Protein AF-A0A3P7L219-F1 (afdb_monomer_lite)

Foldseek 3Di:
DQQQWWAAPVRHFDWFQDPVGIDTGGQLVDVVNLQVLLLLLAQDPPPVDPCNCVVNDPDCVVVSNVSRVPPDDLPDAEEAPCQLVAGCPDVVRDHDQQIAHPPRDGCVVCSLVRQASNQVSSQSSSCVNVVNPDGHEYEGDGHDQPSLVGYAYEDPDQVVCVVSVRNNYYYPVCDDDDGNDLAPQDPDPPPQWDDDPPWKIWGADRGRPDQKDKDADDDAQWWKAFPVLLAIDHDGDIDMDGDDPPDTGMITTAQDKDWDQPPDDPDVVVSVQGAIEIEHHHISVRDDPPQDPPDPFKTKHKDDDPDPVDDDDGQHHHFKYKYRQQQDDWDWKWKPLDPPDTDTWDWDADNVRNIIMTGGNVGGNRGIMMMMTGD

Secondary structure (DSSP, 8-state):
-TTSB-B-TTSPBPEEEETTEEEE-B-TTSHHHHHHHHGGG-S--TTS-TTHHHHH-TTSHHHHTT-S-TT--TT--EEE-STTTB-TTSGGGB--TT-B-GGG-BHHHHHHHHHHHHHHHHHHHHHHTTTTTS---EEESS--TTGGGT-EEE-S-HHHHHHTT--SEE--TT-SSS---TTTT-S-SS---EEETTTEEE----STT-SEEEEEE-STT-EEEETTT--EEESSEEEEEE--TT---EEEESSEEEEE--S--SSTTTTTT--EEEEEE--TT--SSS--EEETTEEEEEE--S-TT-------EEEEEEEET--S---EEEEESSSS-PEEE-EEEETTTTEEEEEEEEEETTS-EEEEEE-

Organism: Strongylus vulgaris (NCBI:txid40348)

pLDDT: mean 85.79, std 14.79, range [41.06, 98.69]

InterPro domains:
  IPR000322 Glycoside hydrolase family 31, TIM barrel domain [PF01055] (2-185)
  IPR017853 Glycoside hydrolase superfamily [SSF51445] (3-186)
  IPR048395 Glycosyl hydrolase family 31, C-terminal domain [PF21365] (186-258)

Structure (mmCIF, N/CA/C/O backbone):
data_AF-A0A3P7L219-F1
#
_entry.id   AF-A0A3P7L219-F1
#
loop_
_atom_site.group_PDB
_atom_site.id
_atom_site.type_symbol
_atom_site.label_atom_id
_atom_site.label_alt_id
_atom_site.label_comp_id
_atom_site.label_asym_id
_atom_site.label_entity_id
_atom_site.label_seq_id
_atom_site.pdbx_PDB_ins_code
_atom_site.Cartn_x
_atom_site.Cartn_y
_atom_site.Cartn_z
_atom_site.occupancy
_atom_site.B_iso_or_equiv
_atom_site.auth_seq_id
_atom_site.auth_comp_id
_atom_site.auth_asym_id
_atom_site.auth_atom_id
_atom_site.pdbx_PDB_model_num
ATOM 1 N N . MET A 1 1 ? -28.237 7.803 22.375 1.00 56.41 1 MET A N 1
ATOM 2 C CA . MET A 1 1 ? -27.293 6.848 23.022 1.00 56.41 1 MET A CA 1
ATOM 3 C C . MET A 1 1 ? -27.939 5.669 23.759 1.00 56.41 1 MET A C 1
ATOM 5 O O . MET A 1 1 ? -27.345 4.598 23.705 1.00 56.41 1 MET A O 1
ATOM 9 N N . LYS A 1 2 ? -29.087 5.784 24.461 1.00 59.00 2 LYS A N 1
ATOM 10 C CA . LYS A 1 2 ? -29.709 4.606 25.120 1.00 59.00 2 LYS A CA 1
ATOM 11 C C . LYS A 1 2 ? -29.876 3.450 24.117 1.00 59.00 2 LYS A C 1
ATOM 13 O O . LYS A 1 2 ? -30.570 3.611 23.121 1.00 59.00 2 LYS A O 1
ATOM 18 N N . GLY A 1 3 ? -29.234 2.309 24.387 1.00 81.62 3 GLY A N 1
ATOM 19 C CA . GLY A 1 3 ? -29.245 1.126 23.513 1.00 81.62 3 GLY A CA 1
ATOM 20 C C . GLY A 1 3 ? -28.132 1.041 22.456 1.00 81.62 3 GLY A C 1
ATOM 21 O O . GLY A 1 3 ? -28.157 0.095 21.677 1.00 81.62 3 GLY A O 1
ATOM 22 N N . LEU A 1 4 ? -27.175 1.978 22.423 1.00 91.50 4 LEU A N 1
ATOM 23 C CA . LEU A 1 4 ? -26.008 1.963 21.516 1.00 91.50 4 LEU A CA 1
ATOM 24 C C . LEU A 1 4 ? -24.675 1.648 22.226 1.00 91.50 4 LEU A C 1
ATOM 26 O O . LEU A 1 4 ? -23.626 1.679 21.591 1.00 91.50 4 LEU A O 1
ATOM 30 N N . LEU A 1 5 ? -24.711 1.404 23.537 1.00 95.50 5 LEU A N 1
ATOM 31 C CA . LEU A 1 5 ? -23.541 1.183 24.390 1.00 95.50 5 LEU A CA 1
ATOM 32 C C . LEU A 1 5 ? -23.538 -0.248 24.935 1.00 95.50 5 LEU A C 1
ATOM 34 O O . LEU A 1 5 ? -24.613 -0.816 25.161 1.00 95.50 5 LEU A O 1
ATOM 38 N N . VAL A 1 6 ? -22.340 -0.781 25.182 1.00 96.50 6 VAL A N 1
ATOM 39 C CA . VAL A 1 6 ? -22.117 -2.077 25.844 1.00 96.50 6 VAL A CA 1
ATOM 40 C C . VAL A 1 6 ? -22.678 -2.039 27.271 1.00 96.50 6 VAL A C 1
ATOM 42 O O . VAL A 1 6 ? -22.704 -0.985 27.916 1.00 96.50 6 VAL A O 1
ATOM 45 N N . LYS A 1 7 ? -23.164 -3.181 27.766 1.00 97.25 7 LYS A N 1
ATOM 46 C CA . LYS A 1 7 ? -23.853 -3.289 29.059 1.00 97.25 7 LYS A CA 1
ATOM 47 C C . LYS A 1 7 ? -23.232 -4.328 29.980 1.00 97.25 7 LYS A C 1
ATOM 49 O O . LYS A 1 7 ? -22.576 -5.260 29.530 1.00 97.25 7 LYS A O 1
ATOM 54 N N . LYS A 1 8 ? -23.520 -4.209 31.273 1.00 97.12 8 LYS A N 1
ATOM 55 C CA . LYS A 1 8 ? -23.359 -5.290 32.255 1.00 97.12 8 LYS A CA 1
ATOM 56 C C . LYS A 1 8 ? -24.567 -6.240 32.179 1.00 97.12 8 LYS A C 1
ATOM 58 O O . LYS A 1 8 ? -25.599 -5.895 31.597 1.00 97.12 8 LYS A O 1
ATOM 63 N N . ARG A 1 9 ? -24.470 -7.427 32.791 1.00 95.12 9 ARG A N 1
ATOM 64 C CA . ARG A 1 9 ? -25.557 -8.435 32.822 1.00 95.12 9 ARG A CA 1
ATOM 65 C C . ARG A 1 9 ? -26.873 -7.941 33.435 1.00 95.12 9 ARG A C 1
ATOM 67 O O . ARG A 1 9 ? -27.935 -8.399 33.032 1.00 95.12 9 ARG A O 1
ATOM 74 N N . ASP A 1 10 ? -26.816 -6.993 34.368 1.00 95.06 10 ASP A N 1
ATOM 75 C CA . ASP A 1 10 ? -27.993 -6.342 34.969 1.00 95.06 10 ASP A CA 1
ATOM 76 C C . ASP A 1 10 ? -28.693 -5.331 34.029 1.00 95.06 10 ASP A C 1
ATOM 78 O O . ASP A 1 10 ? -29.717 -4.746 34.380 1.00 95.06 10 ASP A O 1
ATOM 82 N N . GLY A 1 11 ? -28.156 -5.122 32.822 1.00 92.88 11 GLY A N 1
ATOM 83 C CA . GLY A 1 11 ? -28.676 -4.196 31.821 1.00 92.88 11 GLY A CA 1
ATOM 84 C C . GLY A 1 11 ? -28.219 -2.743 31.988 1.00 92.88 11 GLY A C 1
ATOM 85 O O . GLY A 1 11 ? -28.570 -1.914 31.139 1.00 92.88 11 GLY A O 1
ATOM 86 N N . THR A 1 12 ? -27.434 -2.426 33.025 1.00 94.81 12 THR A N 1
ATOM 87 C CA . THR A 1 12 ? -26.793 -1.112 33.193 1.00 94.81 12 THR A CA 1
ATOM 88 C C . THR A 1 12 ? -25.676 -0.906 32.166 1.00 94.81 12 THR A C 1
ATOM 90 O O . THR A 1 12 ? -25.184 -1.855 31.553 1.00 94.81 12 THR A O 1
ATOM 93 N N . ILE A 1 13 ? -25.298 0.351 31.920 1.00 95.62 13 ILE A N 1
ATOM 94 C CA . ILE A 1 13 ? -24.227 0.685 30.971 1.00 95.62 13 ILE A CA 1
ATOM 95 C C . ILE A 1 13 ? -22.882 0.209 31.538 1.00 95.62 13 ILE A C 1
ATOM 97 O O . ILE A 1 13 ? -22.629 0.299 32.741 1.00 95.62 13 ILE A O 1
ATOM 101 N N . TYR A 1 14 ? -22.025 -0.326 30.668 1.00 95.38 14 TYR A N 1
ATOM 102 C CA . TYR A 1 14 ? -20.651 -0.630 31.033 1.00 95.38 14 TYR A CA 1
ATOM 103 C C . TYR A 1 14 ? -19.796 0.643 31.045 1.00 95.38 14 TYR A C 1
ATOM 105 O O . TYR A 1 14 ? -19.731 1.374 30.055 1.00 95.38 14 TYR A O 1
ATOM 113 N N . GLU A 1 15 ? -19.119 0.854 32.168 1.00 95.31 15 GLU A N 1
ATOM 114 C CA . GLU A 1 15 ? -18.155 1.923 32.409 1.00 95.31 15 GLU A CA 1
ATOM 115 C C . GLU A 1 15 ? -16.804 1.267 32.719 1.00 95.31 15 GLU A C 1
ATOM 117 O O . GLU A 1 15 ? -16.731 0.321 33.510 1.00 95.31 15 GLU A O 1
ATOM 122 N N . GLY A 1 16 ? -15.748 1.754 32.072 1.00 92.62 16 GLY A N 1
ATOM 123 C CA . GLY A 1 16 ? -14.361 1.333 32.270 1.00 92.62 16 GLY A CA 1
ATOM 124 C C . GLY A 1 16 ? -13.424 2.538 32.192 1.00 92.62 16 GLY A C 1
ATOM 125 O O . GLY A 1 16 ? -13.877 3.676 32.269 1.00 92.62 16 GLY A O 1
ATOM 126 N N . ASN A 1 17 ? -12.121 2.313 32.018 1.00 94.56 17 ASN A N 1
ATOM 127 C CA . ASN A 1 17 ? -11.140 3.392 31.840 1.00 94.56 17 ASN A CA 1
ATOM 128 C C . ASN A 1 17 ? -10.330 3.228 30.550 1.00 94.56 17 ASN A C 1
ATOM 130 O O . ASN A 1 17 ? -10.027 2.105 30.148 1.00 94.56 17 ASN A O 1
ATOM 134 N N . CYS A 1 18 ? -9.988 4.353 29.926 1.00 94.88 18 CYS A N 1
ATOM 135 C CA . CYS A 1 18 ? -9.083 4.466 28.778 1.00 94.88 18 CYS A CA 1
ATOM 136 C C . CYS A 1 18 ? -8.445 5.874 28.795 1.00 94.88 18 CYS A C 1
ATOM 138 O O . CYS A 1 18 ? -8.466 6.537 29.831 1.00 94.88 18 CYS A O 1
ATOM 140 N N . TRP A 1 19 ? -7.898 6.365 27.677 1.00 92.62 19 TRP A N 1
ATOM 141 C CA . TRP A 1 19 ? -7.244 7.683 27.598 1.00 92.62 19 TRP A CA 1
ATOM 142 C C . TRP A 1 19 ? -8.044 8.876 28.171 1.00 92.62 19 TRP A C 1
ATOM 144 O O . TRP A 1 19 ? -7.419 9.721 28.809 1.00 92.62 19 TRP A O 1
ATOM 154 N N . PRO A 1 20 ? -9.383 8.976 28.017 1.00 92.88 20 PRO A N 1
ATOM 155 C CA . PRO A 1 20 ? -10.166 10.071 28.606 1.00 92.88 20 PRO A CA 1
ATOM 156 C C . PRO A 1 20 ? -10.419 9.948 30.120 1.00 92.88 20 PRO A C 1
ATOM 158 O O . PRO A 1 20 ? -11.111 10.796 30.681 1.00 92.88 20 PRO A O 1
ATOM 161 N N . GLY A 1 21 ? -9.926 8.890 30.774 1.00 94.31 21 GLY A N 1
ATOM 162 C CA . GLY A 1 21 ? -10.373 8.468 32.100 1.00 94.31 21 GLY A CA 1
ATOM 163 C C . GLY A 1 21 ? -11.633 7.602 32.012 1.00 94.31 21 GLY A C 1
ATOM 164 O O . GLY A 1 21 ? -11.738 6.728 31.139 1.00 94.31 21 GLY A O 1
ATOM 165 N N . ASP A 1 22 ? -12.598 7.853 32.900 1.00 93.56 22 ASP A N 1
ATOM 166 C CA . ASP A 1 22 ? -13.883 7.146 32.954 1.00 93.56 22 ASP A CA 1
ATOM 167 C C . ASP A 1 22 ? -14.614 7.215 31.603 1.00 93.56 22 ASP A C 1
ATOM 169 O O . ASP A 1 22 ? -14.916 8.287 31.077 1.00 93.56 22 ASP A O 1
ATOM 173 N N . SER A 1 23 ? -14.870 6.046 31.014 1.00 92.94 23 SER A N 1
ATOM 174 C CA . SER A 1 23 ? -15.282 5.901 29.616 1.00 92.94 23 SER A CA 1
ATOM 175 C C . SER A 1 23 ? -16.383 4.854 29.444 1.00 92.94 23 SER A C 1
ATOM 177 O O . SER A 1 23 ? -16.362 3.793 30.072 1.00 92.94 23 SER A O 1
ATOM 179 N N . VAL A 1 24 ? -17.309 5.125 28.521 1.00 94.81 24 VAL A N 1
ATOM 180 C CA . VAL A 1 24 ? -18.321 4.170 28.037 1.00 94.81 24 VAL A CA 1
ATOM 181 C C . VAL A 1 24 ? -18.009 3.736 26.608 1.00 94.81 24 VAL A C 1
ATOM 183 O O . VAL A 1 24 ? -17.445 4.499 25.825 1.00 94.81 24 VAL A O 1
ATOM 186 N N . TYR A 1 25 ? -18.413 2.519 26.250 1.00 96.12 25 TYR A N 1
ATOM 187 C CA . TYR A 1 25 ? -18.020 1.884 24.991 1.00 96.12 25 TYR A CA 1
ATOM 188 C C . TYR A 1 25 ? -19.213 1.695 24.051 1.00 96.12 25 TYR A C 1
ATOM 190 O O . TYR A 1 25 ? -20.269 1.201 24.457 1.00 96.12 25 TYR A O 1
ATOM 198 N N . ILE A 1 26 ? -19.038 2.086 22.786 1.00 96.31 26 ILE A N 1
ATOM 199 C CA . ILE A 1 26 ? -20.037 1.918 21.725 1.00 96.31 26 ILE A CA 1
ATOM 200 C C . ILE A 1 26 ? -20.130 0.439 21.356 1.00 96.31 26 ILE A C 1
ATOM 202 O O . ILE A 1 26 ? -19.134 -0.205 21.046 1.00 96.31 26 ILE A O 1
ATOM 206 N N . ASP A 1 27 ? -21.340 -0.108 21.353 1.00 97.69 27 ASP A N 1
ATOM 207 C CA . ASP A 1 27 ? -21.566 -1.499 20.981 1.00 97.69 27 ASP A CA 1
ATOM 208 C C . ASP A 1 27 ? -21.538 -1.667 19.455 1.00 97.69 27 ASP A C 1
ATOM 210 O O . ASP A 1 27 ? -22.581 -1.685 18.804 1.00 97.69 27 ASP A O 1
ATOM 214 N N . PHE A 1 28 ? -20.347 -1.788 18.863 1.00 98.06 28 PHE A N 1
ATOM 215 C CA . PHE A 1 28 ? -20.183 -1.928 17.410 1.00 98.06 28 PHE A CA 1
ATOM 216 C C . PHE A 1 28 ? -20.834 -3.189 16.815 1.00 98.06 28 PHE A C 1
ATOM 218 O O . PHE A 1 28 ? -21.092 -3.226 15.610 1.00 98.06 28 PHE A O 1
ATOM 225 N N . ILE A 1 29 ? -21.204 -4.182 17.632 1.00 98.12 29 ILE A N 1
ATOM 226 C CA . ILE A 1 29 ? -22.001 -5.337 17.187 1.00 98.12 29 ILE A CA 1
ATOM 227 C C . ILE A 1 29 ? -23.401 -4.878 16.740 1.00 98.12 29 ILE A C 1
ATOM 229 O O . ILE A 1 29 ? -23.953 -5.387 15.760 1.00 98.12 29 ILE A O 1
ATOM 233 N N . ASN A 1 30 ? -23.948 -3.845 17.388 1.00 97.25 30 ASN A N 1
ATOM 234 C CA . ASN A 1 30 ? -25.228 -3.240 17.042 1.00 97.25 30 ASN A CA 1
ATOM 235 C C . ASN A 1 30 ? -25.157 -2.485 15.694 1.00 97.25 30 ASN A C 1
ATOM 237 O O . ASN A 1 30 ? -24.476 -1.457 15.601 1.00 97.25 30 ASN A O 1
ATOM 241 N N . PRO A 1 31 ? -25.926 -2.876 14.657 1.00 96.12 31 PRO A N 1
ATOM 242 C CA . PRO A 1 31 ? -25.924 -2.164 13.376 1.00 96.12 31 PRO A CA 1
ATOM 243 C C . PRO A 1 31 ? -26.412 -0.710 13.497 1.00 96.12 31 PRO A C 1
ATOM 245 O O . PRO A 1 31 ? -25.975 0.151 12.734 1.00 96.12 31 PRO A O 1
ATOM 248 N N . LYS A 1 32 ? -27.259 -0.387 14.489 1.00 93.25 32 LYS A N 1
ATOM 249 C CA . LYS A 1 32 ? -27.662 1.003 14.768 1.00 93.25 32 LYS A CA 1
ATOM 250 C C . LYS A 1 32 ? -26.521 1.831 15.357 1.00 93.25 32 LYS A C 1
ATOM 252 O O . LYS A 1 32 ? -26.451 3.024 15.082 1.00 93.25 32 LYS A O 1
ATOM 257 N N . ALA A 1 33 ? -25.625 1.216 16.130 1.00 92.75 33 ALA A N 1
ATOM 258 C CA . ALA A 1 33 ? -24.441 1.890 16.653 1.00 92.75 33 ALA A CA 1
ATOM 259 C C . ALA A 1 33 ? -23.395 2.109 15.551 1.00 92.75 33 ALA A C 1
ATOM 261 O O . ALA A 1 33 ? -22.835 3.198 15.471 1.00 92.75 33 ALA A O 1
ATOM 262 N N . ARG A 1 34 ? -23.215 1.141 14.634 1.00 96.25 34 ARG A N 1
ATOM 263 C CA . ARG A 1 34 ? -22.398 1.336 13.421 1.00 96.25 34 ARG A CA 1
ATOM 264 C C . ARG A 1 34 ? -22.919 2.472 12.551 1.00 96.25 34 ARG A C 1
ATOM 266 O O . ARG A 1 34 ? -22.135 3.333 12.167 1.00 96.25 34 ARG A O 1
ATOM 273 N N . LYS A 1 35 ? -24.235 2.535 12.305 1.00 92.44 35 LYS A N 1
ATOM 274 C CA . LYS A 1 35 ? -24.842 3.679 11.607 1.00 92.44 35 LYS A CA 1
ATOM 275 C C . LYS A 1 35 ? -24.602 4.990 12.362 1.00 92.44 35 LYS A C 1
ATOM 277 O O . LYS A 1 35 ? -24.106 5.932 11.760 1.00 92.44 35 LYS A O 1
ATOM 282 N N . PHE A 1 36 ? -24.886 5.036 13.665 1.00 90.12 36 PHE A N 1
ATOM 283 C CA . PHE A 1 36 ? -24.638 6.223 14.489 1.00 90.12 36 PHE A CA 1
ATOM 284 C C . PHE A 1 36 ? -23.185 6.706 14.397 1.00 90.12 36 PHE A C 1
ATOM 286 O O . PHE A 1 36 ? -22.963 7.908 14.291 1.00 90.12 36 PHE A O 1
ATOM 293 N N . TRP A 1 37 ? -22.214 5.789 14.415 1.00 92.94 37 TRP A N 1
ATOM 294 C CA . TRP A 1 37 ? -20.793 6.095 14.265 1.00 92.94 37 TRP A CA 1
ATOM 295 C C . TRP A 1 37 ? -20.461 6.626 12.867 1.00 92.94 37 TRP A C 1
ATOM 297 O O . TRP A 1 37 ? -19.863 7.691 12.757 1.00 92.94 37 TRP A O 1
ATOM 307 N N . ALA A 1 38 ? -20.914 5.948 11.807 1.00 93.94 38 ALA A N 1
ATOM 308 C CA . ALA A 1 38 ? -20.731 6.387 10.423 1.00 93.94 38 ALA A CA 1
ATOM 309 C C . ALA A 1 38 ? -21.314 7.795 10.181 1.00 93.94 38 ALA A C 1
ATOM 311 O O . ALA A 1 38 ? -20.653 8.651 9.598 1.00 93.94 38 ALA A O 1
ATOM 312 N N . ASP A 1 39 ? -22.508 8.069 10.714 1.00 90.25 39 ASP A N 1
ATOM 313 C CA . ASP A 1 39 ? -23.170 9.376 10.642 1.00 90.25 39 ASP A CA 1
ATOM 314 C C . ASP A 1 39 ? -22.381 10.488 11.369 1.00 90.25 39 ASP A C 1
ATOM 316 O O . ASP A 1 39 ? -22.625 11.673 11.128 1.00 90.25 39 ASP A O 1
ATOM 320 N N . GLN A 1 40 ? -21.413 10.157 12.242 1.00 88.31 40 GLN A N 1
ATOM 321 C CA . GLN A 1 40 ? -20.569 11.178 12.868 1.00 88.31 40 GLN A CA 1
ATOM 322 C C . GLN A 1 40 ? -19.558 11.813 11.912 1.00 88.31 40 GLN A C 1
ATOM 324 O O . GLN A 1 40 ? -19.195 12.964 12.151 1.00 88.31 40 GLN A O 1
ATOM 329 N N . PHE A 1 41 ? -19.171 11.120 10.835 1.00 91.44 41 PHE A N 1
ATOM 330 C CA . PHE A 1 41 ? -18.177 11.573 9.851 1.00 91.44 41 PHE A CA 1
ATOM 331 C C . PHE A 1 41 ? -18.719 12.571 8.819 1.00 91.44 41 PHE A C 1
ATOM 333 O O . PHE A 1 41 ? -17.943 13.095 8.018 1.00 91.44 41 PHE A O 1
ATOM 340 N N . ALA A 1 42 ? -20.029 12.833 8.819 1.00 89.25 42 ALA A N 1
ATOM 341 C CA . ALA A 1 42 ? -20.651 13.791 7.915 1.00 89.25 42 ALA A CA 1
ATOM 342 C C . ALA A 1 42 ? -20.072 15.207 8.110 1.00 89.25 42 ALA A C 1
ATOM 344 O O . ALA A 1 42 ? -20.037 15.725 9.231 1.00 89.25 42 ALA A O 1
ATOM 345 N N . LEU A 1 43 ? -19.638 15.817 6.998 1.00 85.94 43 LEU A N 1
ATOM 346 C CA . LEU A 1 43 ? -19.062 17.169 6.957 1.00 85.94 43 LEU A CA 1
ATOM 347 C C . LEU A 1 43 ? -20.107 18.242 7.291 1.00 85.94 43 LEU A C 1
ATOM 349 O O . LEU A 1 43 ? -19.800 19.213 7.975 1.00 85.94 43 LEU A O 1
ATOM 353 N N . ASP A 1 44 ? -21.351 18.026 6.859 1.00 78.25 44 ASP A N 1
ATOM 354 C CA . ASP A 1 44 ? -22.520 18.768 7.315 1.00 78.25 44 ASP A CA 1
ATOM 355 C C . ASP A 1 44 ? -23.599 17.786 7.795 1.00 78.25 44 ASP A C 1
ATOM 357 O O . ASP A 1 44 ? -23.847 16.750 7.177 1.00 78.25 44 ASP A O 1
ATOM 361 N N . LYS A 1 45 ? -24.227 18.125 8.922 1.00 70.06 45 LYS A N 1
ATOM 362 C CA . LYS A 1 45 ? -25.303 17.368 9.576 1.00 70.06 45 LYS A CA 1
ATOM 363 C C . LYS A 1 45 ? -26.661 18.078 9.469 1.00 70.06 45 LYS A C 1
ATOM 365 O O . LYS A 1 45 ? -27.652 17.546 9.960 1.00 70.06 45 LYS A O 1
ATOM 370 N N . SER A 1 46 ? -26.729 19.248 8.819 1.00 65.31 46 SER A N 1
ATOM 371 C CA . SER A 1 46 ? -27.963 20.027 8.615 1.00 65.31 46 SER A CA 1
ATOM 372 C C . SER A 1 46 ? -29.051 19.261 7.845 1.00 65.31 46 SER A C 1
ATOM 374 O O . SER A 1 46 ? -30.242 19.487 8.050 1.00 65.31 46 SER A O 1
ATOM 376 N N . SER A 1 47 ? -28.640 18.311 7.000 1.00 59.28 47 SER A N 1
ATOM 377 C CA . SER A 1 47 ? -29.501 17.441 6.196 1.00 59.28 47 SER A CA 1
ATOM 378 C C . SER A 1 47 ? -30.112 16.265 6.973 1.00 59.28 47 SER A C 1
ATOM 380 O O . SER A 1 47 ? -31.009 15.591 6.458 1.00 59.28 47 SER A O 1
ATOM 382 N N . PHE A 1 48 ? -29.684 16.006 8.216 1.00 68.12 48 PHE A N 1
ATOM 383 C CA . PHE A 1 48 ? -30.302 14.984 9.061 1.00 68.12 48 PHE A CA 1
ATOM 384 C C . PHE A 1 48 ? -31.684 15.450 9.534 1.00 68.12 48 PHE A C 1
ATOM 386 O O . PHE A 1 48 ? -31.826 16.234 10.470 1.00 68.12 48 PHE A O 1
ATOM 393 N N . GLY A 1 49 ? -32.724 14.941 8.867 1.00 58.12 49 GLY A N 1
ATOM 394 C CA . GLY A 1 49 ? -34.111 15.318 9.127 1.00 58.12 49 GLY A CA 1
ATOM 395 C C . GLY A 1 49 ? -34.587 15.040 10.566 1.00 58.12 49 GLY A C 1
ATOM 396 O O . GLY A 1 49 ? -34.029 14.191 11.266 1.00 58.12 49 GLY A O 1
ATOM 397 N N . PRO A 1 50 ? -35.693 15.676 11.000 1.00 58.00 50 PRO A N 1
ATOM 398 C CA . PRO A 1 50 ? -36.112 15.757 12.409 1.00 58.00 50 PRO A CA 1
ATOM 399 C C . PRO A 1 50 ? -36.436 14.411 13.087 1.00 58.00 50 PRO A C 1
ATOM 401 O O . PRO A 1 50 ? -36.543 14.338 14.310 1.00 58.00 50 PRO A O 1
ATOM 404 N N . ASN A 1 51 ? -36.580 13.326 12.320 1.00 59.62 51 ASN A N 1
ATOM 405 C CA . ASN A 1 51 ? -36.774 11.980 12.864 1.00 59.62 51 ASN A CA 1
ATOM 406 C C . ASN A 1 51 ? -35.470 11.331 13.365 1.00 59.62 51 ASN A C 1
ATOM 408 O O . ASN A 1 51 ? -35.533 10.470 14.241 1.00 59.62 51 ASN A O 1
ATOM 412 N N . TYR A 1 52 ? -34.297 11.773 12.891 1.00 63.88 52 TYR A N 1
ATOM 413 C CA . TYR A 1 52 ? -32.992 11.240 13.306 1.00 63.88 52 TYR A CA 1
ATOM 414 C C . TYR A 1 52 ? -32.800 11.307 14.832 1.00 63.88 52 TYR A C 1
ATOM 416 O O . TYR A 1 52 ? -32.372 10.347 15.476 1.00 63.88 52 TYR A O 1
ATOM 424 N N . GLU A 1 53 ? -33.239 12.414 15.432 1.00 56.62 53 GLU A N 1
ATOM 425 C CA . GLU A 1 53 ? -33.263 12.640 16.878 1.00 56.62 53 GLU A CA 1
ATOM 426 C C . GLU A 1 53 ? -34.112 11.626 17.654 1.00 56.62 53 GLU A C 1
ATOM 428 O O . GLU A 1 53 ? -33.766 11.200 18.763 1.00 56.62 53 GLU A O 1
ATOM 433 N N . ARG A 1 54 ? -35.254 11.249 17.071 1.00 57.72 54 ARG A N 1
ATOM 434 C CA . ARG A 1 54 ? -36.200 10.299 17.655 1.00 57.72 54 ARG A CA 1
ATOM 435 C C . ARG A 1 54 ? -35.626 8.887 17.625 1.00 57.72 54 ARG A C 1
ATOM 437 O O . ARG A 1 54 ? -35.743 8.167 18.615 1.00 57.72 54 ARG A O 1
ATOM 444 N N . ASP A 1 55 ? -34.972 8.534 16.525 1.00 61.34 55 ASP A N 1
ATOM 445 C CA . ASP A 1 55 ? -34.494 7.180 16.264 1.00 61.34 55 ASP A CA 1
ATOM 446 C C . ASP A 1 55 ? -33.143 6.881 16.962 1.00 61.34 55 ASP A C 1
ATOM 448 O O . ASP A 1 55 ? -32.875 5.726 17.296 1.00 61.34 55 ASP A O 1
ATOM 452 N N . MET A 1 56 ? -32.334 7.910 17.276 1.00 61.97 56 MET A N 1
ATOM 453 C CA . MET A 1 56 ? -31.054 7.796 18.016 1.00 61.97 56 MET A CA 1
ATOM 454 C C . MET A 1 56 ? -31.153 8.023 19.546 1.00 61.97 56 MET A C 1
ATOM 456 O O . MET A 1 56 ? -30.200 7.759 20.299 1.00 61.97 56 MET A O 1
ATOM 460 N N . GLY A 1 57 ? -32.312 8.474 20.037 1.00 55.25 57 GLY A N 1
ATOM 461 C CA . GLY A 1 57 ? -32.639 8.593 21.463 1.00 55.25 57 GLY A CA 1
ATOM 462 C C . GLY A 1 57 ? -32.357 9.976 22.072 1.00 55.25 57 GLY A C 1
ATOM 463 O O . GLY A 1 57 ? -31.207 10.374 22.263 1.00 55.25 57 GLY A O 1
ATOM 464 N N . LYS A 1 58 ? -33.445 10.644 22.475 1.00 48.78 58 LYS A N 1
ATOM 465 C CA . LYS A 1 58 ? -33.617 12.098 22.674 1.00 48.78 58 LYS A CA 1
ATOM 466 C C . LYS A 1 58 ? -32.783 12.873 23.722 1.00 48.78 58 LYS A C 1
ATOM 468 O O . LYS A 1 58 ? -33.071 14.044 23.928 1.00 48.78 58 LYS A O 1
ATOM 473 N N . THR A 1 59 ? -31.805 12.295 24.424 1.00 48.19 59 THR A N 1
ATOM 474 C CA . THR A 1 59 ? -31.301 12.904 25.688 1.00 48.19 59 THR A CA 1
ATOM 475 C C . THR A 1 59 ? -29.957 13.656 25.618 1.00 48.19 59 THR A C 1
ATOM 477 O O . THR A 1 59 ? -29.567 14.234 26.623 1.00 48.19 59 THR A O 1
ATOM 480 N N . ILE A 1 60 ? -29.228 13.659 24.489 1.00 47.75 60 ILE A N 1
ATOM 481 C CA . ILE A 1 60 ? -27.880 14.294 24.370 1.00 47.75 60 ILE A CA 1
ATOM 482 C C . ILE A 1 60 ? -27.762 15.160 23.085 1.00 47.75 60 ILE A C 1
ATOM 484 O O . ILE A 1 60 ? -26.682 15.472 22.591 1.00 47.75 60 ILE A O 1
ATOM 488 N N . LEU A 1 61 ? -28.885 15.574 22.492 1.00 45.41 61 LEU A N 1
ATOM 489 C CA . LEU A 1 61 ? -28.869 16.228 21.174 1.00 45.41 61 LEU A CA 1
ATOM 490 C C . LEU A 1 61 ? -28.320 17.655 21.169 1.00 45.41 61 LEU A C 1
ATOM 492 O O . LEU A 1 61 ? -27.592 17.999 20.244 1.00 45.41 61 LEU A O 1
ATOM 496 N N . THR A 1 62 ? -28.518 18.426 22.240 1.00 45.50 62 THR A N 1
ATOM 497 C CA . THR A 1 62 ? -27.977 19.791 22.354 1.00 45.50 62 THR A CA 1
ATOM 498 C C . THR A 1 62 ? -26.444 19.855 22.335 1.00 45.50 62 THR A C 1
ATOM 500 O O . THR A 1 62 ? -25.897 20.919 22.076 1.00 45.50 62 THR A O 1
ATOM 503 N N . PHE A 1 63 ? -25.746 18.736 22.575 1.00 44.59 63 PHE A N 1
ATOM 504 C CA . PHE A 1 63 ? -24.296 18.609 22.367 1.00 44.59 63 PHE A CA 1
ATOM 505 C C . PHE A 1 63 ? -23.946 17.918 21.035 1.00 44.59 63 PHE A C 1
ATOM 507 O O . PHE A 1 63 ? -22.961 18.279 20.398 1.00 44.59 63 PHE A O 1
ATOM 514 N N . ILE A 1 64 ? -24.751 16.956 20.565 1.00 46.62 64 ILE A N 1
ATOM 515 C CA . ILE A 1 64 ? -24.477 16.220 19.314 1.00 46.62 64 ILE A CA 1
ATOM 516 C C . ILE A 1 64 ? -24.725 17.074 18.056 1.00 46.62 64 ILE A C 1
ATOM 518 O O . ILE A 1 64 ? -24.022 16.887 17.067 1.00 46.62 64 ILE A O 1
ATOM 522 N N . GLN A 1 65 ? -25.633 18.059 18.088 1.00 44.88 65 GLN A N 1
ATOM 523 C CA . GLN A 1 65 ? -25.751 19.060 17.011 1.00 44.88 65 GLN A CA 1
ATOM 524 C C . GLN A 1 65 ? -24.513 19.969 16.900 1.00 44.88 65 GLN A C 1
ATOM 526 O O . GLN A 1 65 ? -24.254 20.509 15.829 1.00 44.88 65 GLN A O 1
ATOM 531 N N . ILE A 1 66 ? -23.747 20.122 17.986 1.00 46.28 66 ILE A N 1
ATOM 532 C CA . ILE A 1 66 ? -22.523 20.939 18.034 1.00 46.28 66 ILE A CA 1
ATOM 533 C C . ILE A 1 66 ? -21.303 20.107 17.600 1.00 46.28 66 ILE A C 1
ATOM 535 O O . ILE A 1 66 ? -20.390 20.627 16.964 1.00 46.28 66 ILE A O 1
ATOM 539 N N . LEU A 1 67 ? -21.318 18.794 17.850 1.00 48.06 67 LEU A N 1
ATOM 540 C CA . LEU A 1 67 ? -20.333 17.843 17.328 1.00 48.06 67 LEU A CA 1
ATOM 541 C C . LEU A 1 67 ? -20.621 17.456 15.866 1.00 48.06 67 LEU A C 1
ATOM 543 O O . LEU A 1 67 ? -20.818 16.286 15.530 1.00 48.06 67 LEU A O 1
ATOM 547 N N . GLN A 1 68 ? -20.565 18.432 14.956 1.00 60.91 68 GLN A N 1
ATOM 548 C CA . GLN A 1 68 ? -20.079 18.156 13.596 1.00 60.91 68 GLN A CA 1
ATOM 549 C C . GLN A 1 68 ? -18.679 17.513 13.691 1.00 60.91 68 GLN A C 1
ATOM 551 O O . GLN A 1 68 ? -17.995 17.688 14.703 1.00 60.91 68 GLN A O 1
ATOM 556 N N . TYR A 1 69 ? -18.191 16.829 12.647 1.00 76.81 69 TYR A N 1
ATOM 557 C CA . TYR A 1 69 ? -16.747 16.549 12.558 1.00 76.81 69 TYR A CA 1
ATOM 558 C C . TYR A 1 69 ? -16.024 17.847 12.145 1.00 76.81 69 TYR A C 1
ATOM 560 O O . TYR A 1 69 ? -15.463 17.967 11.056 1.00 76.81 69 TYR A O 1
ATOM 568 N N . ALA A 1 70 ? -16.149 18.869 12.994 1.00 76.38 70 ALA A N 1
ATOM 569 C CA . ALA A 1 70 ? -15.781 20.246 12.715 1.00 76.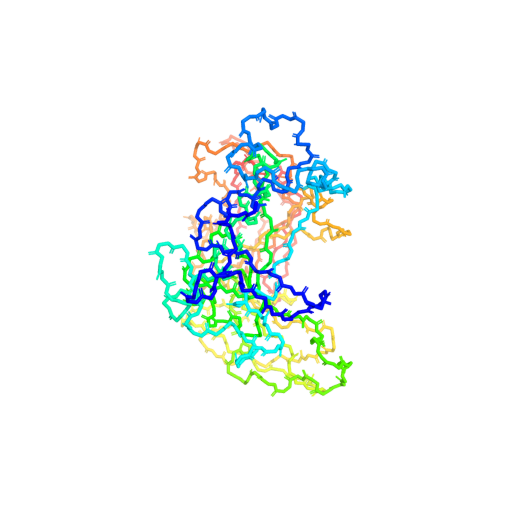38 70 ALA A CA 1
ATOM 570 C C . ALA A 1 70 ? -14.272 20.358 12.482 1.00 76.38 70 ALA A C 1
ATOM 572 O O . ALA A 1 70 ? -13.472 19.789 13.223 1.00 76.38 70 ALA A O 1
ATOM 573 N N . GLY A 1 71 ? -13.888 21.071 11.423 1.00 81.94 71 GLY A N 1
ATOM 574 C CA . GLY A 1 71 ? -12.498 21.147 10.970 1.00 81.94 71 GLY A CA 1
ATOM 575 C C . GLY A 1 71 ? -12.015 19.938 10.157 1.00 81.94 71 GLY A C 1
ATOM 576 O O . GLY A 1 71 ? -10.899 19.986 9.648 1.00 81.94 71 GLY A O 1
ATOM 577 N N . SER A 1 72 ? -12.823 18.884 9.977 1.00 90.06 72 SER A N 1
ATOM 578 C CA . SER A 1 72 ? -12.509 17.835 8.998 1.00 90.06 72 SER A CA 1
ATOM 579 C C . SER A 1 72 ? -12.847 18.267 7.567 1.00 90.06 72 SER A C 1
ATOM 581 O O . SER A 1 72 ? -13.710 19.114 7.332 1.00 90.06 72 SER A O 1
ATOM 583 N N . THR A 1 73 ? -12.163 17.664 6.597 1.00 91.62 73 THR A N 1
ATOM 584 C CA . THR A 1 73 ? -12.403 17.840 5.157 1.00 91.62 73 THR A CA 1
ATOM 585 C C . THR A 1 73 ? -12.439 16.472 4.468 1.00 91.62 73 THR A C 1
ATOM 587 O O . THR A 1 73 ? -12.211 15.439 5.108 1.00 91.62 73 THR A O 1
ATOM 590 N N . LYS A 1 74 ? -12.681 16.440 3.148 1.00 92.00 74 LYS A N 1
ATOM 591 C CA . LYS A 1 74 ? -12.570 15.206 2.347 1.00 92.00 74 LYS A CA 1
ATOM 592 C C . LYS A 1 74 ? -11.150 14.591 2.396 1.00 92.00 74 LYS A C 1
ATOM 594 O O . LYS A 1 74 ? -11.032 13.379 2.245 1.00 92.00 74 LYS A O 1
ATOM 599 N N . ASP A 1 75 ? -10.115 15.380 2.707 1.00 93.19 75 ASP A N 1
ATOM 600 C CA . ASP A 1 75 ? -8.708 14.949 2.818 1.00 93.19 75 ASP A CA 1
ATOM 601 C C . ASP A 1 75 ? -8.296 14.446 4.218 1.00 93.19 75 ASP A C 1
ATOM 603 O O . ASP A 1 75 ? -7.183 13.949 4.396 1.00 93.19 75 ASP A O 1
ATOM 607 N N . VAL A 1 76 ? -9.163 14.563 5.232 1.00 94.12 76 VAL A N 1
ATOM 608 C CA . VAL A 1 76 ? -8.879 14.079 6.595 1.00 94.12 76 VAL A CA 1
ATOM 609 C C . VAL A 1 76 ? -9.291 12.615 6.714 1.00 94.12 76 VAL A C 1
ATOM 611 O O . VAL A 1 76 ? -10.481 12.308 6.698 1.00 94.12 76 VAL A O 1
ATOM 614 N N . TYR A 1 77 ? -8.329 11.706 6.845 1.00 96.06 77 TYR A N 1
ATOM 615 C CA . TYR A 1 77 ? -8.570 10.265 7.008 1.00 96.06 77 TYR A CA 1
ATOM 616 C C . TYR A 1 77 ? -8.559 9.846 8.491 1.00 96.06 77 TYR A C 1
ATOM 618 O O . TYR A 1 77 ? -8.540 10.700 9.377 1.00 96.06 77 TYR A O 1
ATOM 626 N N . THR A 1 78 ? -8.655 8.547 8.801 1.00 96.25 78 THR A N 1
ATOM 627 C CA . THR A 1 78 ? -8.924 8.081 10.176 1.00 96.25 78 THR A CA 1
ATOM 628 C C . THR A 1 78 ? -8.074 6.878 10.562 1.00 96.25 78 THR A C 1
ATOM 630 O O . THR A 1 78 ? -7.935 5.924 9.802 1.00 96.25 78 THR A O 1
ATOM 633 N N . TRP A 1 79 ? -7.573 6.902 11.793 1.00 97.50 79 TRP A N 1
ATOM 634 C CA . TRP A 1 79 ? -6.989 5.756 12.476 1.00 97.50 79 TRP A CA 1
ATOM 635 C C . TRP A 1 79 ? -7.959 5.298 13.574 1.00 97.50 79 TRP A C 1
ATOM 637 O O . TRP A 1 79 ? -8.497 6.106 14.332 1.00 97.50 79 TRP A O 1
ATOM 647 N N . ASN A 1 80 ? -8.257 4.004 13.616 1.00 97.88 80 ASN A N 1
ATOM 648 C CA . ASN A 1 80 ? -8.963 3.341 14.702 1.00 97.88 80 ASN A CA 1
ATOM 649 C C . ASN A 1 80 ? -7.942 2.566 15.532 1.00 97.88 80 ASN A C 1
ATOM 651 O O . ASN A 1 80 ? -7.560 1.446 15.194 1.00 97.88 80 ASN A O 1
ATOM 655 N N . ASP A 1 81 ? -7.498 3.209 16.604 1.00 95.25 81 ASP A N 1
ATOM 656 C CA . ASP A 1 81 ? -6.674 2.606 17.642 1.00 95.25 81 ASP A CA 1
ATOM 657 C C . ASP A 1 81 ? -7.544 2.120 18.817 1.00 95.25 81 ASP A C 1
ATOM 659 O O . ASP A 1 81 ? -8.730 2.457 18.904 1.00 95.25 81 ASP A O 1
ATOM 663 N N . MET A 1 82 ? -6.951 1.353 19.737 1.00 96.31 82 MET A N 1
ATOM 664 C CA . MET A 1 82 ? -7.581 0.896 20.991 1.00 96.31 82 MET A CA 1
ATOM 665 C C . MET A 1 82 ? -8.852 0.042 20.802 1.00 96.31 82 MET A C 1
ATOM 667 O O . MET A 1 82 ? -9.672 -0.074 21.717 1.00 96.31 82 MET A O 1
ATOM 671 N N . ASN A 1 83 ? -9.041 -0.548 19.618 1.00 97.69 83 ASN A N 1
ATOM 672 C CA . ASN A 1 83 ? -10.297 -1.160 19.183 1.00 97.69 83 ASN A CA 1
ATOM 673 C C . ASN A 1 83 ? -10.395 -2.681 19.403 1.00 97.69 83 ASN A C 1
ATOM 675 O O . ASN A 1 83 ? -11.275 -3.320 18.833 1.00 97.69 83 ASN A O 1
ATOM 679 N N . GLU A 1 84 ? -9.554 -3.263 20.261 1.00 98.06 84 GLU A N 1
ATOM 680 C CA . GLU A 1 84 ? -9.652 -4.669 20.683 1.00 98.06 84 GLU A CA 1
ATOM 681 C C . GLU A 1 84 ? -11.005 -5.071 21.318 1.00 98.06 84 GLU A C 1
ATOM 683 O O . GLU A 1 84 ? -11.497 -6.138 20.952 1.00 98.06 84 GLU A O 1
ATOM 688 N N . PRO A 1 85 ? -11.667 -4.288 22.206 1.00 97.12 85 PRO A N 1
ATOM 689 C CA . PRO A 1 85 ? -11.337 -2.954 22.731 1.00 97.12 85 PRO A CA 1
ATOM 690 C C . PRO A 1 85 ? -10.338 -2.968 23.888 1.00 97.12 85 PRO A C 1
ATOM 692 O O . PRO A 1 85 ? -10.411 -3.821 24.773 1.00 97.12 85 PRO A O 1
ATOM 695 N N . SER A 1 86 ? -9.464 -1.965 23.935 1.00 97.50 86 SER A N 1
ATOM 696 C CA . SER A 1 86 ? -8.563 -1.749 25.067 1.00 97.50 86 SER A CA 1
ATOM 697 C C . SER A 1 86 ? -9.287 -1.068 26.233 1.00 97.50 86 SER A C 1
ATOM 699 O O . SER A 1 86 ? -9.924 -0.028 26.060 1.00 97.50 86 SER A O 1
ATOM 701 N N . VAL A 1 87 ? -9.168 -1.653 27.428 1.00 97.88 87 VAL A N 1
ATOM 702 C CA . VAL A 1 87 ? -9.729 -1.147 28.688 1.00 97.88 87 VAL A CA 1
ATOM 703 C C . VAL A 1 87 ? -8.663 -1.242 29.780 1.00 97.88 87 VAL A C 1
ATOM 705 O O . VAL A 1 87 ? -8.310 -2.338 30.205 1.00 97.88 87 VAL A O 1
ATOM 708 N N . PHE A 1 88 ? -8.164 -0.110 30.279 1.00 97.06 88 PHE A N 1
ATOM 709 C CA . PHE A 1 88 ? -6.998 -0.074 31.181 1.00 97.06 88 PHE A CA 1
ATOM 710 C C . PHE A 1 88 ? -7.215 -0.794 32.517 1.00 97.06 88 PHE A C 1
ATOM 712 O O . PHE A 1 88 ? -6.298 -1.416 33.043 1.00 97.06 88 PHE A O 1
ATOM 719 N N . SER A 1 89 ? -8.432 -0.726 33.059 1.00 92.88 89 SER A N 1
ATOM 720 C CA . SER A 1 89 ? -8.839 -1.416 34.290 1.00 92.88 89 SER A CA 1
ATOM 721 C C . SER A 1 89 ? -9.474 -2.793 34.044 1.00 92.88 89 SER A C 1
ATOM 723 O O . SER A 1 89 ? -9.967 -3.425 34.980 1.00 92.88 89 SER A O 1
ATOM 725 N N . GLY A 1 90 ? -9.516 -3.245 32.789 1.00 95.25 90 GLY A N 1
ATOM 726 C CA . GLY A 1 90 ? -10.153 -4.492 32.385 1.00 95.25 90 GLY A CA 1
ATOM 727 C C . GLY A 1 90 ? -9.237 -5.718 32.505 1.00 95.25 90 GLY A C 1
ATOM 728 O O . GLY A 1 90 ? -8.010 -5.582 32.493 1.00 95.25 90 GLY A O 1
ATOM 729 N N . PRO A 1 91 ? -9.800 -6.939 32.617 1.00 95.31 91 PRO A N 1
ATOM 730 C CA . PRO A 1 91 ? -9.009 -8.166 32.541 1.00 95.31 91 PRO A CA 1
ATOM 731 C C . PRO A 1 91 ? -8.272 -8.231 31.201 1.00 95.31 91 PRO A C 1
ATOM 733 O O . PRO A 1 91 ? -8.861 -7.939 30.166 1.00 95.31 91 PRO A O 1
ATOM 736 N N . GLU A 1 92 ? -6.993 -8.615 31.214 1.00 97.12 92 GLU A N 1
ATOM 737 C CA . GLU A 1 92 ? -6.173 -8.729 29.992 1.00 97.12 92 GLU A CA 1
ATOM 738 C C . GLU A 1 92 ? -6.109 -7.400 29.184 1.00 97.12 92 GLU A C 1
ATOM 740 O O . GLU A 1 92 ? -5.875 -7.403 27.981 1.00 97.12 92 GLU A O 1
ATOM 745 N N . VAL A 1 93 ? -6.319 -6.251 29.853 1.00 97.69 93 VAL A N 1
ATOM 746 C CA . VAL A 1 93 ? -6.462 -4.902 29.259 1.00 97.69 93 VAL A CA 1
ATOM 747 C C . VAL A 1 93 ? -7.622 -4.812 28.248 1.00 97.69 93 VAL A C 1
ATOM 749 O O . VAL A 1 93 ? -7.585 -4.031 27.298 1.00 97.69 93 VAL A O 1
ATOM 752 N N . THR A 1 94 ? -8.687 -5.596 28.442 1.00 98.44 94 THR A N 1
ATOM 753 C CA . THR A 1 94 ? -9.886 -5.588 27.592 1.00 98.44 94 THR A CA 1
ATOM 754 C C . THR A 1 94 ? -11.187 -5.759 28.392 1.00 98.44 94 THR A C 1
ATOM 756 O O . THR A 1 94 ? -11.206 -5.771 29.621 1.00 98.44 94 THR A O 1
ATOM 759 N N . MET A 1 95 ? -12.320 -5.821 27.696 1.00 97.88 95 MET A N 1
ATOM 760 C CA . MET A 1 95 ? -13.650 -5.977 28.277 1.00 97.88 95 MET A CA 1
ATOM 761 C C . MET A 1 95 ? -13.828 -7.307 29.026 1.00 97.88 95 MET A C 1
ATOM 763 O O . MET A 1 95 ? -13.316 -8.359 28.644 1.00 97.88 95 MET A O 1
ATOM 767 N N . GLN A 1 96 ? -14.641 -7.274 30.085 1.00 97.56 96 GLN A N 1
ATOM 768 C CA . GLN A 1 96 ? -15.033 -8.479 30.820 1.00 97.56 96 GLN A CA 1
ATOM 769 C C . GLN A 1 96 ? -15.850 -9.419 29.915 1.00 97.56 96 GLN A C 1
ATOM 771 O O . GLN A 1 96 ? -16.728 -8.987 29.168 1.00 97.56 96 GLN A O 1
ATOM 776 N N . LYS A 1 97 ? -15.566 -10.727 29.992 1.00 98.38 97 LYS A N 1
ATOM 777 C CA . LYS A 1 97 ? -16.112 -11.753 29.078 1.00 98.38 97 LYS A CA 1
ATOM 778 C C . LYS A 1 97 ? -17.638 -11.889 29.111 1.00 98.38 97 LYS A C 1
ATOM 780 O O . LYS A 1 97 ? -18.191 -12.445 28.167 1.00 98.38 97 LYS A O 1
ATOM 785 N N . ASP A 1 98 ? -18.291 -11.408 30.166 1.00 98.00 98 ASP A N 1
ATOM 786 C CA . ASP A 1 98 ? -19.733 -11.493 30.392 1.00 98.00 98 ASP A CA 1
ATOM 787 C C . ASP A 1 98 ? -20.492 -10.162 30.227 1.00 98.00 98 ASP A C 1
ATOM 789 O O . ASP A 1 98 ? -21.682 -10.087 30.538 1.00 98.00 98 ASP A O 1
ATOM 793 N N . LEU A 1 99 ? -19.841 -9.117 29.701 1.00 98.25 99 LEU A N 1
ATOM 794 C CA . LEU A 1 99 ? -20.553 -7.930 29.223 1.00 98.25 99 LEU A CA 1
ATOM 795 C C . LEU A 1 99 ? -21.481 -8.292 28.062 1.00 98.25 99 LEU A C 1
ATOM 797 O O . LEU A 1 99 ? -21.182 -9.178 27.264 1.00 98.25 99 LEU A O 1
ATOM 801 N N . VAL A 1 100 ? -22.606 -7.589 27.967 1.00 98.31 100 VAL A N 1
ATOM 802 C CA . VAL A 1 100 ? -23.710 -7.911 27.062 1.00 98.31 100 VAL A CA 1
ATOM 803 C C . VAL A 1 100 ? -23.773 -6.910 25.910 1.00 98.31 100 VAL A C 1
ATOM 805 O O . VAL A 1 100 ? -23.870 -5.694 26.114 1.00 98.31 100 VAL A O 1
ATOM 808 N N . HIS A 1 101 ? -23.763 -7.456 24.699 1.00 98.38 101 HIS A N 1
ATOM 809 C CA . HIS A 1 101 ? -23.872 -6.767 23.417 1.00 98.38 101 HIS A CA 1
ATOM 810 C C . HIS A 1 101 ? -25.282 -6.900 22.813 1.00 98.38 101 HIS A C 1
ATOM 812 O O . HIS A 1 101 ? -26.191 -7.535 23.363 1.00 98.38 101 HIS A O 1
ATOM 818 N N . HIS A 1 102 ? -25.484 -6.281 21.651 1.00 96.38 102 HIS A N 1
ATOM 819 C CA . HIS A 1 102 ? -26.680 -6.424 20.831 1.00 96.38 102 HIS A CA 1
ATOM 820 C C . HIS A 1 102 ? -27.086 -7.889 20.623 1.00 96.38 102 HIS A C 1
ATOM 822 O O . HIS A 1 102 ? -26.250 -8.767 20.437 1.00 96.38 102 HIS A O 1
ATOM 828 N N . GLY A 1 103 ? -28.395 -8.153 20.650 1.00 95.19 103 GLY A N 1
ATOM 829 C CA . GLY A 1 103 ? -28.939 -9.512 20.576 1.00 95.19 103 GLY A CA 1
ATOM 830 C C . GLY A 1 103 ? -28.839 -10.319 21.877 1.00 95.19 103 GLY A C 1
ATOM 831 O O . GLY A 1 103 ? -29.402 -11.405 21.932 1.00 95.19 103 GLY A O 1
ATOM 832 N N . GLY A 1 104 ? -28.196 -9.790 22.927 1.00 96.25 104 GLY A N 1
ATOM 833 C CA . GLY A 1 104 ? -27.982 -10.508 24.189 1.00 96.25 104 GLY A CA 1
ATOM 834 C C . GLY A 1 104 ? -26.711 -11.364 24.212 1.00 96.25 104 GLY A C 1
ATOM 835 O O . GLY A 1 104 ? -26.540 -12.136 25.148 1.00 96.25 104 GLY A O 1
ATOM 836 N N . LEU A 1 105 ? -25.842 -11.219 23.206 1.00 97.94 105 LEU A N 1
ATOM 837 C CA . LEU A 1 105 ? -24.563 -11.924 23.102 1.00 97.94 105 LEU A CA 1
ATOM 838 C C . LEU A 1 105 ? -23.594 -11.468 24.203 1.00 97.94 105 LEU A C 1
ATOM 840 O O . LEU A 1 105 ? -23.486 -10.268 24.474 1.00 97.94 105 LEU A O 1
ATOM 844 N N . GLU A 1 106 ? -22.862 -12.401 24.805 1.00 98.50 106 GLU A N 1
ATOM 845 C CA . GLU A 1 106 ? -21.765 -12.089 25.723 1.00 98.50 106 GLU A CA 1
ATOM 846 C C . GLU A 1 106 ? -20.504 -11.670 24.954 1.00 98.50 106 GLU A C 1
ATOM 848 O O . GLU A 1 106 ? -20.217 -12.169 23.865 1.00 98.50 106 GLU A O 1
ATOM 853 N N . HIS A 1 107 ? -19.683 -10.802 25.550 1.00 98.62 107 HIS A N 1
ATOM 854 C CA . HIS A 1 107 ? -18.441 -10.318 24.945 1.00 98.62 107 HIS A CA 1
ATOM 855 C C . HIS A 1 107 ? -17.509 -11.457 24.498 1.00 98.62 107 HIS A C 1
ATOM 857 O O . HIS A 1 107 ? -16.878 -11.361 23.447 1.00 98.62 107 HIS A O 1
ATOM 863 N N . ARG A 1 108 ? -17.485 -12.586 25.227 1.00 98.38 108 ARG A N 1
ATOM 864 C CA . ARG A 1 108 ? -16.732 -13.797 24.843 1.00 98.38 108 ARG A CA 1
ATOM 865 C C . ARG A 1 108 ? -17.061 -14.339 23.444 1.00 98.38 108 ARG A C 1
ATOM 867 O O . ARG A 1 108 ? -16.229 -15.029 22.868 1.00 98.38 108 ARG A O 1
ATOM 874 N N . GLU A 1 109 ? -18.266 -14.084 22.936 1.00 98.38 109 GLU A N 1
ATOM 875 C CA . GLU A 1 109 ? -18.755 -14.591 21.647 1.00 98.38 109 GLU A CA 1
ATOM 876 C C . GLU A 1 109 ? -18.345 -13.679 20.482 1.00 98.38 109 GLU A C 1
ATOM 878 O O . GLU A 1 109 ? -18.292 -14.115 19.334 1.00 98.38 109 GLU A O 1
ATOM 883 N N . VAL A 1 110 ? -18.058 -12.405 20.776 1.00 98.31 110 VAL A N 1
ATOM 884 C CA . VAL A 1 110 ? -17.929 -11.325 19.785 1.00 98.31 110 VAL A CA 1
ATOM 885 C C . VAL A 1 110 ? -16.645 -10.500 19.903 1.00 98.31 110 VAL A C 1
ATOM 887 O O . VAL A 1 110 ? -16.428 -9.636 19.058 1.00 98.31 110 VAL A O 1
ATOM 890 N N . HIS A 1 111 ? -15.786 -10.759 20.896 1.00 98.69 111 HIS A N 1
ATOM 891 C CA . HIS A 1 111 ? -14.555 -10.006 21.188 1.00 98.69 111 HIS A CA 1
ATOM 892 C C . HIS A 1 111 ? -13.746 -9.664 19.922 1.00 98.69 111 HIS A C 1
ATOM 894 O O . HIS A 1 111 ? -13.656 -8.500 19.539 1.00 98.69 111 HIS A O 1
ATOM 900 N N . ASN A 1 112 ? -13.297 -10.681 19.177 1.00 98.12 112 ASN A N 1
ATOM 901 C CA . ASN A 1 112 ? -12.506 -10.496 17.950 1.00 98.12 112 ASN A CA 1
ATOM 902 C C . ASN A 1 112 ? -13.257 -9.776 16.807 1.00 98.12 112 ASN A C 1
ATOM 904 O O . ASN A 1 112 ? -12.629 -9.302 15.863 1.00 98.12 112 ASN A O 1
ATOM 908 N N . LEU A 1 113 ? -14.591 -9.686 16.859 1.00 98.31 113 LEU A N 1
ATOM 909 C CA . LEU A 1 113 ? -15.405 -8.958 15.878 1.00 98.31 113 LEU A CA 1
ATOM 910 C C . LEU A 1 113 ? -15.620 -7.484 16.251 1.00 98.31 113 LEU A C 1
ATOM 912 O O . LEU A 1 113 ? -16.054 -6.710 15.398 1.00 98.31 113 LEU A O 1
ATOM 916 N N . TYR A 1 114 ? -15.319 -7.068 17.485 1.00 98.56 114 TYR A N 1
ATOM 917 C CA . TYR A 1 114 ? -15.558 -5.698 17.943 1.00 98.56 114 TYR A CA 1
ATOM 918 C C . TYR A 1 114 ? -14.758 -4.681 17.111 1.00 98.56 114 TYR A C 1
ATOM 920 O O . TYR A 1 114 ? -15.342 -3.795 16.482 1.00 98.56 114 TYR A O 1
ATOM 928 N N . GLY A 1 115 ? -13.436 -4.866 17.021 1.00 97.88 115 GLY A N 1
ATOM 929 C CA . GLY A 1 115 ? -12.558 -4.010 16.216 1.00 97.88 115 GLY A CA 1
ATOM 930 C C . GLY A 1 115 ? -12.858 -4.067 14.719 1.00 97.88 115 GLY A C 1
ATOM 931 O O . GLY A 1 115 ? -12.816 -3.034 14.047 1.00 97.88 115 GLY A O 1
ATOM 932 N N . PHE A 1 116 ? -13.258 -5.245 14.220 1.00 98.38 116 PHE A N 1
ATOM 933 C CA . PHE A 1 116 ? -13.725 -5.427 12.843 1.00 98.38 116 PHE A CA 1
ATOM 934 C C . PHE A 1 116 ? -14.925 -4.522 12.526 1.00 98.38 116 PHE A C 1
ATOM 936 O O . PHE A 1 116 ? -14.937 -3.800 11.531 1.00 98.38 116 PHE A O 1
ATOM 943 N N . TYR A 1 117 ? -15.926 -4.521 13.403 1.00 98.69 117 TYR A N 1
ATOM 944 C CA . TYR A 1 117 ? -17.137 -3.734 13.218 1.00 98.69 117 TYR A CA 1
ATOM 945 C C . TYR A 1 117 ? -16.934 -2.228 13.445 1.00 98.69 117 TYR A C 1
ATOM 947 O O . TYR A 1 117 ? -17.666 -1.424 12.861 1.00 98.69 117 TYR A O 1
ATOM 955 N N . GLN A 1 118 ? -15.932 -1.829 14.235 1.00 98.50 118 GLN A N 1
ATOM 956 C CA . GLN A 1 118 ? -15.536 -0.426 14.362 1.00 98.50 118 GLN A CA 1
ATOM 957 C C . GLN A 1 118 ? -14.918 0.114 13.065 1.00 98.50 118 GLN A C 1
ATOM 959 O O . GLN A 1 118 ? -15.350 1.167 12.589 1.00 98.50 118 GLN A O 1
ATOM 964 N N . HIS A 1 119 ? -13.957 -0.597 12.460 1.00 98.31 119 HIS A N 1
ATOM 965 C CA . HIS A 1 119 ? -13.334 -0.117 11.219 1.00 98.31 119 HIS A CA 1
ATOM 966 C C . HIS A 1 119 ? -14.296 -0.166 10.021 1.00 98.31 119 HIS A C 1
ATOM 968 O O . HIS A 1 119 ? -14.279 0.755 9.206 1.00 98.31 119 HIS A O 1
ATOM 974 N N . GLU A 1 120 ? -15.223 -1.135 9.973 1.00 98.38 120 GLU A N 1
ATOM 975 C CA . GLU A 1 120 ? -16.318 -1.173 8.990 1.00 98.38 120 GLU A CA 1
ATOM 976 C C . GLU A 1 120 ? -17.198 0.086 9.094 1.00 98.38 120 GLU A C 1
ATOM 978 O O . GLU A 1 120 ? -17.499 0.731 8.087 1.00 98.38 120 GLU A O 1
ATOM 983 N N . ALA A 1 121 ? -17.577 0.479 10.316 1.00 98.25 121 ALA A N 1
ATOM 984 C CA . ALA A 1 121 ? -18.393 1.668 10.552 1.00 98.25 121 ALA A CA 1
ATOM 985 C C . ALA A 1 121 ? -17.650 2.972 10.200 1.00 98.25 121 ALA A C 1
ATOM 987 O O . ALA A 1 121 ? -18.243 3.880 9.614 1.00 98.25 121 ALA A O 1
ATOM 988 N N . THR A 1 122 ? -16.355 3.067 10.518 1.00 98.38 122 THR A N 1
ATOM 989 C CA . THR A 1 122 ? -15.497 4.202 10.130 1.00 98.38 122 THR A CA 1
ATOM 990 C C . THR A 1 122 ? -15.360 4.306 8.609 1.00 98.38 122 THR A C 1
ATOM 992 O O . THR A 1 122 ? -15.512 5.394 8.052 1.00 98.38 122 THR A O 1
ATOM 995 N N . PHE A 1 123 ? -15.130 3.183 7.921 1.00 98.31 123 PHE A N 1
ATOM 996 C CA . PHE A 1 123 ? -15.051 3.128 6.460 1.00 98.31 123 PHE A CA 1
ATOM 997 C C . PHE A 1 123 ? -16.360 3.601 5.819 1.00 98.31 123 PHE A C 1
ATOM 999 O O . PHE A 1 123 ? -16.341 4.449 4.927 1.00 98.31 123 PHE A O 1
ATOM 1006 N N . ALA A 1 124 ? -17.505 3.122 6.318 1.00 97.81 124 ALA A N 1
ATOM 1007 C CA . ALA A 1 124 ? -18.821 3.546 5.847 1.00 97.81 124 ALA A CA 1
ATOM 1008 C C . ALA A 1 124 ? -19.058 5.058 6.033 1.00 97.81 124 ALA A C 1
ATOM 1010 O O . ALA A 1 124 ? -19.587 5.702 5.129 1.00 97.81 124 ALA A O 1
ATOM 1011 N N . GLY A 1 125 ? -18.633 5.636 7.164 1.00 95.62 125 GLY A N 1
ATOM 1012 C CA . GLY A 1 125 ? -18.723 7.079 7.420 1.00 95.62 125 GLY A CA 1
ATOM 1013 C C . GLY A 1 125 ? -17.831 7.924 6.505 1.00 95.62 125 GLY A C 1
ATOM 1014 O O . GLY A 1 125 ? -18.255 8.965 6.004 1.00 95.62 125 GLY A O 1
ATOM 1015 N N . GLN A 1 126 ? -16.605 7.467 6.232 1.00 96.06 126 GLN A N 1
ATOM 1016 C CA . GLN A 1 126 ? -15.716 8.130 5.274 1.00 96.06 126 GLN A CA 1
ATOM 1017 C C . GLN A 1 126 ? -16.206 8.042 3.823 1.00 96.06 126 GLN A C 1
ATOM 1019 O O . GLN A 1 126 ? -15.944 8.962 3.047 1.00 96.06 126 GLN A O 1
ATOM 1024 N N . LEU A 1 127 ? -16.888 6.954 3.457 1.00 95.69 127 LEU A N 1
ATOM 1025 C CA . LEU A 1 127 ? -17.465 6.774 2.128 1.00 95.69 127 LEU A CA 1
ATOM 1026 C C . LEU A 1 127 ? -18.685 7.693 1.946 1.00 95.69 127 LEU A C 1
ATOM 1028 O O . LEU A 1 127 ? -18.774 8.424 0.960 1.00 95.69 127 LEU A O 1
ATOM 1032 N N . SER A 1 128 ? -19.592 7.717 2.930 1.00 93.44 128 SER A N 1
ATOM 1033 C CA . SER A 1 128 ? -20.842 8.483 2.854 1.00 93.44 128 SER A CA 1
ATOM 1034 C C . SER A 1 128 ? -20.636 10.000 2.893 1.00 93.44 128 SER A C 1
ATOM 1036 O O . SER A 1 128 ? -21.310 10.711 2.154 1.00 93.44 128 SER A O 1
ATOM 1038 N N . ARG A 1 129 ? -19.670 10.517 3.671 1.00 91.81 129 ARG A N 1
ATOM 1039 C CA . ARG A 1 129 ? -19.339 11.963 3.710 1.00 91.81 129 ARG A CA 1
ATOM 1040 C C . ARG A 1 129 ? -18.785 12.523 2.388 1.00 91.81 129 ARG A C 1
ATOM 1042 O O . ARG A 1 129 ? -18.583 13.731 2.266 1.00 91.81 129 ARG A O 1
ATOM 1049 N N . ALA A 1 130 ? -18.428 11.640 1.458 1.00 92.38 130 ALA A N 1
ATOM 1050 C CA . ALA A 1 130 ? -17.891 11.960 0.143 1.00 92.38 130 ALA A CA 1
ATOM 1051 C C . ALA A 1 130 ? -18.784 11.401 -0.975 1.00 92.38 130 ALA A C 1
ATOM 1053 O O . ALA A 1 130 ? -18.285 11.115 -2.059 1.00 92.38 130 ALA A O 1
ATOM 1054 N N . ASP A 1 131 ? -20.077 11.207 -0.688 1.00 92.00 131 ASP A N 1
ATOM 1055 C CA . ASP A 1 131 ? -21.113 10.806 -1.650 1.00 92.00 131 ASP A CA 1
ATOM 1056 C C . ASP A 1 131 ? -20.826 9.457 -2.350 1.00 92.00 131 ASP A C 1
ATOM 1058 O O . ASP A 1 131 ? -21.414 9.111 -3.373 1.00 92.00 131 ASP A O 1
ATOM 1062 N N . ASN A 1 132 ? -19.962 8.640 -1.733 1.00 93.69 132 ASN A N 1
ATOM 1063 C CA . ASN A 1 132 ? -19.357 7.410 -2.256 1.00 93.69 132 ASN A CA 1
ATOM 1064 C C . ASN A 1 132 ? -18.406 7.601 -3.463 1.00 93.69 132 ASN A C 1
ATOM 1066 O O . ASN A 1 132 ? -17.993 6.613 -4.069 1.00 93.69 132 ASN A O 1
ATOM 1070 N N . GLU A 1 133 ? -18.016 8.837 -3.792 1.00 94.62 133 GLU A N 1
ATOM 1071 C CA . GLU A 1 133 ? -17.108 9.157 -4.907 1.00 94.62 133 GLU A CA 1
ATOM 1072 C C . GLU A 1 133 ? -15.627 8.919 -4.568 1.00 94.62 133 GLU A C 1
ATOM 1074 O O . GLU A 1 133 ? -14.821 8.594 -5.442 1.00 94.62 133 GLU A O 1
ATOM 1079 N N . LEU A 1 134 ? -15.251 9.077 -3.294 1.00 95.19 134 LEU A N 1
ATOM 1080 C CA . LEU A 1 134 ? -13.874 8.917 -2.820 1.00 95.19 134 LEU A CA 1
ATOM 1081 C C . LEU A 1 134 ? -13.709 7.621 -2.024 1.00 95.19 134 LEU A C 1
ATOM 1083 O O . LEU A 1 134 ? -14.515 7.300 -1.153 1.00 95.19 134 LEU A O 1
ATOM 1087 N N . ARG A 1 135 ? -12.615 6.895 -2.284 1.00 96.25 135 ARG A N 1
ATOM 1088 C CA . ARG A 1 135 ? -12.251 5.706 -1.502 1.00 96.25 135 ARG A CA 1
ATOM 1089 C C . ARG A 1 135 ? -11.779 6.116 -0.098 1.00 96.25 135 ARG A C 1
ATOM 1091 O O . ARG A 1 135 ? -10.860 6.932 -0.011 1.00 96.25 135 ARG A O 1
ATOM 1098 N N . PRO A 1 136 ? -12.334 5.536 0.980 1.00 96.44 136 PRO A N 1
ATOM 1099 C CA . PRO A 1 136 ? -11.824 5.727 2.332 1.00 96.44 136 PRO A CA 1
ATOM 1100 C C . PRO A 1 136 ? -10.381 5.247 2.509 1.00 96.44 136 PRO A C 1
ATOM 1102 O O . PRO A 1 136 ? -9.923 4.333 1.820 1.00 96.44 136 PRO A O 1
ATOM 1105 N N . PHE A 1 137 ? -9.718 5.790 3.526 1.00 97.50 137 PHE A N 1
ATOM 1106 C CA . PHE A 1 137 ? -8.517 5.211 4.121 1.00 97.50 137 PHE A CA 1
ATOM 1107 C C . PHE A 1 137 ? -8.709 5.127 5.637 1.00 97.50 137 PHE A C 1
ATOM 1109 O O . PHE A 1 137 ? -8.881 6.142 6.322 1.00 97.50 137 PHE A O 1
ATOM 1116 N N . VAL A 1 138 ? -8.696 3.897 6.147 1.00 98.00 138 VAL A N 1
ATOM 1117 C CA . VAL A 1 138 ? -8.822 3.587 7.571 1.00 98.00 138 VAL A CA 1
ATOM 1118 C C . VAL A 1 138 ? -7.656 2.692 7.966 1.00 98.00 138 VAL A C 1
ATOM 1120 O O . VAL A 1 138 ? -7.492 1.611 7.403 1.00 98.00 138 VAL A O 1
ATOM 1123 N N . LEU A 1 139 ? -6.856 3.135 8.932 1.00 96.94 139 LEU A N 1
ATOM 1124 C CA . LEU A 1 139 ? -5.903 2.272 9.631 1.00 96.94 139 LEU A CA 1
ATOM 1125 C C . LEU A 1 139 ? -6.599 1.685 10.862 1.00 96.94 139 LEU A C 1
ATOM 1127 O O . LEU A 1 139 ? -7.289 2.419 11.566 1.00 96.94 139 LEU A O 1
ATOM 1131 N N . SER A 1 140 ? -6.428 0.395 11.138 1.00 96.75 140 SER A N 1
ATOM 1132 C CA . SER A 1 140 ? -7.010 -0.287 12.300 1.00 96.75 140 SER A CA 1
ATOM 1133 C C . SER A 1 140 ? -5.943 -1.074 13.054 1.00 96.75 140 SER A C 1
ATOM 1135 O O . SER A 1 140 ? -5.084 -1.688 12.420 1.00 96.75 140 SER A O 1
ATOM 1137 N N . ARG A 1 141 ? -6.000 -1.093 14.392 1.00 95.25 141 ARG A N 1
ATOM 1138 C CA . ARG A 1 141 ? -5.118 -1.953 15.198 1.00 95.25 141 ARG A CA 1
ATOM 1139 C C . ARG A 1 141 ? -5.687 -3.364 15.339 1.00 95.25 141 ARG A C 1
ATOM 1141 O O . ARG A 1 141 ? -5.072 -4.322 14.882 1.00 95.25 141 ARG A O 1
ATOM 1148 N N . ALA A 1 142 ? -6.899 -3.489 15.875 1.00 96.38 142 ALA A N 1
ATOM 1149 C CA . ALA A 1 142 ? -7.625 -4.753 15.923 1.00 96.38 142 ALA A CA 1
ATOM 1150 C C . ALA A 1 142 ? -8.319 -5.061 14.585 1.00 96.38 142 ALA A C 1
ATOM 1152 O O . ALA A 1 142 ? -8.792 -4.164 13.878 1.00 96.38 142 ALA A O 1
ATOM 1153 N N . PHE A 1 143 ? -8.405 -6.343 14.231 1.00 96.44 143 PHE A N 1
ATOM 1154 C CA . PHE A 1 143 ? -9.003 -6.814 12.982 1.00 96.44 143 PHE A CA 1
ATOM 1155 C C . PHE A 1 143 ? -9.463 -8.275 13.084 1.00 96.44 143 PHE A C 1
ATOM 1157 O O . PHE A 1 143 ? -9.109 -9.008 14.002 1.00 96.44 143 PHE A O 1
ATOM 1164 N N . PHE A 1 144 ? -10.230 -8.707 12.086 1.00 97.06 144 PHE A N 1
ATOM 1165 C CA . PHE A 1 144 ? -10.655 -10.094 11.898 1.00 97.06 144 PHE A CA 1
ATOM 1166 C C . PHE A 1 144 ? -10.644 -10.505 10.418 1.00 97.06 144 PHE A C 1
ATOM 1168 O O . PHE A 1 144 ? -10.424 -9.669 9.533 1.00 97.06 144 PHE A O 1
ATOM 1175 N N . ALA A 1 145 ? -10.925 -11.778 10.131 1.00 96.56 145 ALA A N 1
ATOM 1176 C CA . ALA A 1 145 ? -11.083 -12.280 8.769 1.00 96.56 145 ALA A CA 1
ATOM 1177 C C . ALA A 1 145 ? -12.124 -11.445 7.994 1.00 96.56 145 ALA A C 1
ATOM 1179 O O . ALA A 1 145 ? -13.286 -11.349 8.388 1.00 96.56 145 ALA A O 1
ATOM 1180 N N . GLY A 1 146 ? -11.702 -10.822 6.889 1.00 96.25 146 GLY A N 1
ATOM 1181 C CA . GLY A 1 146 ? -12.527 -9.893 6.109 1.00 96.25 146 GLY A CA 1
ATOM 1182 C C . GLY A 1 146 ? -12.164 -8.410 6.257 1.00 96.25 146 GLY A C 1
ATOM 1183 O O . GLY A 1 146 ? -12.693 -7.600 5.496 1.00 96.25 146 GLY A O 1
ATOM 1184 N N . SER A 1 147 ? -11.266 -8.044 7.180 1.00 97.19 147 SER A N 1
ATOM 1185 C CA . SER A 1 147 ? -10.845 -6.645 7.401 1.00 97.19 147 SER A CA 1
ATOM 1186 C C . SER A 1 147 ? -10.154 -6.002 6.201 1.00 97.19 147 SER A C 1
ATOM 1188 O O . SER A 1 147 ? -10.246 -4.792 6.026 1.00 97.19 147 SER A O 1
ATOM 1190 N N . GLN A 1 148 ? -9.555 -6.805 5.317 1.00 95.81 148 GLN A N 1
ATOM 1191 C CA . GLN A 1 148 ? -8.919 -6.343 4.081 1.00 95.81 148 GLN A CA 1
ATOM 1192 C C . GLN A 1 148 ? -9.863 -5.598 3.121 1.00 95.81 148 GLN A C 1
ATOM 1194 O O . GLN A 1 148 ? -9.405 -4.992 2.157 1.00 95.81 148 GLN A O 1
ATOM 1199 N N . ARG A 1 149 ? -11.184 -5.662 3.348 1.00 96.19 149 ARG A N 1
ATOM 1200 C CA . ARG A 1 149 ? -12.182 -4.910 2.574 1.00 96.19 149 ARG A CA 1
ATOM 1201 C C . ARG A 1 149 ? -12.277 -3.435 2.973 1.00 96.19 149 ARG A C 1
ATOM 1203 O O . ARG A 1 149 ? -12.773 -2.647 2.175 1.00 96.19 149 ARG A O 1
ATOM 1210 N N . THR A 1 150 ? -11.885 -3.083 4.198 1.00 96.38 150 THR A N 1
ATOM 1211 C CA . THR A 1 150 ? -12.240 -1.799 4.830 1.00 96.38 150 THR A CA 1
ATOM 1212 C C . THR A 1 150 ? -11.118 -1.147 5.635 1.00 96.38 150 THR A C 1
ATOM 1214 O O . THR A 1 150 ? -11.255 0.023 5.981 1.00 96.38 150 THR A O 1
ATOM 1217 N N . ALA A 1 151 ? -10.013 -1.842 5.924 1.00 93.19 151 ALA A N 1
ATOM 1218 C CA . ALA A 1 151 ? -8.909 -1.279 6.696 1.00 93.19 151 ALA A CA 1
ATOM 1219 C C . ALA A 1 151 ? -7.524 -1.787 6.263 1.00 93.19 151 ALA A C 1
ATOM 1221 O O . ALA A 1 151 ? -7.362 -2.934 5.841 1.00 93.19 151 ALA A O 1
ATOM 1222 N N . ALA A 1 152 ? -6.523 -0.924 6.440 1.00 89.50 152 ALA A N 1
ATOM 1223 C CA . ALA A 1 152 ? -5.132 -1.319 6.632 1.00 89.50 152 ALA A CA 1
ATOM 1224 C C . ALA A 1 152 ? -4.920 -1.789 8.083 1.00 89.50 152 ALA A C 1
ATOM 1226 O O . ALA A 1 152 ? -5.621 -1.314 8.982 1.00 89.50 152 ALA A O 1
ATOM 1227 N N . ALA A 1 153 ? -3.940 -2.659 8.333 1.00 80.75 153 ALA A N 1
ATOM 1228 C CA . ALA A 1 153 ? -3.584 -3.106 9.686 1.00 80.75 153 ALA A CA 1
ATOM 1229 C C . ALA A 1 153 ? -2.114 -2.801 10.029 1.00 80.75 153 ALA A C 1
ATOM 1231 O O . ALA A 1 153 ? -1.234 -3.036 9.203 1.00 80.75 153 ALA A O 1
ATOM 1232 N N . SER A 1 154 ? -1.840 -2.300 11.241 1.00 73.56 154 SER A N 1
ATOM 1233 C CA . SER A 1 154 ? -0.462 -2.090 11.730 1.00 73.56 154 SER A CA 1
ATOM 1234 C C . SER A 1 154 ? -0.097 -3.135 12.787 1.00 73.56 154 SER A C 1
ATOM 1236 O O . SER A 1 154 ? -0.606 -3.065 13.904 1.00 73.56 154 SER A O 1
ATOM 1238 N N . ILE A 1 155 ? 0.747 -4.112 12.429 1.00 67.44 155 ILE A N 1
ATOM 1239 C CA . ILE A 1 155 ? 1.328 -5.138 13.320 1.00 67.44 155 ILE A CA 1
ATOM 1240 C C . ILE A 1 155 ? 2.712 -5.544 12.763 1.00 67.44 155 ILE A C 1
ATOM 1242 O O . ILE A 1 155 ? 2.829 -5.729 11.553 1.00 67.44 155 ILE A O 1
ATOM 1246 N N . PRO A 1 156 ? 3.741 -5.787 13.604 1.00 58.81 156 PRO A N 1
ATOM 1247 C CA . PRO A 1 156 ? 5.092 -6.176 13.162 1.00 58.81 156 PRO A CA 1
ATOM 1248 C C . PRO A 1 156 ? 5.217 -7.388 12.212 1.00 58.81 156 PRO A C 1
ATOM 1250 O O . PRO A 1 156 ? 6.196 -7.491 11.480 1.00 58.81 156 PRO A O 1
ATOM 1253 N N . MET A 1 157 ? 4.256 -8.318 12.203 1.00 73.81 157 MET A N 1
ATOM 1254 C CA . MET A 1 157 ? 4.307 -9.557 11.411 1.00 73.81 157 MET A CA 1
ATOM 1255 C C . MET A 1 157 ? 3.560 -9.418 10.074 1.00 73.81 157 MET A C 1
ATOM 1257 O O . MET A 1 157 ? 2.380 -9.750 9.961 1.00 73.81 157 MET A O 1
ATOM 1261 N N . LEU A 1 158 ? 4.252 -8.933 9.040 1.00 83.25 158 LEU A N 1
ATOM 1262 C CA . LEU A 1 158 ? 3.626 -8.554 7.763 1.00 83.25 158 LEU A CA 1
ATOM 1263 C C . LEU A 1 158 ? 3.300 -9.741 6.836 1.00 83.25 158 LEU A C 1
ATOM 1265 O O . LEU A 1 158 ? 2.252 -9.758 6.180 1.00 83.25 158 LEU A O 1
ATOM 1269 N N . LEU A 1 159 ? 4.184 -10.743 6.754 1.00 82.31 159 LEU A N 1
ATOM 1270 C CA . LEU A 1 159 ? 4.040 -11.848 5.793 1.00 82.31 159 LEU A CA 1
ATOM 1271 C C . LEU A 1 159 ? 2.933 -12.839 6.185 1.00 82.31 159 LEU A C 1
ATOM 1273 O O . LEU A 1 159 ? 2.183 -13.301 5.319 1.00 82.31 159 LEU A O 1
ATOM 1277 N N . SER A 1 160 ? 2.759 -13.113 7.481 1.00 86.62 160 SER A N 1
ATOM 1278 C CA . SER A 1 160 ? 1.676 -13.971 7.984 1.00 86.62 160 SER A CA 1
ATOM 1279 C C . SER A 1 160 ? 0.292 -13.363 7.720 1.00 86.62 160 SER A C 1
ATOM 1281 O O . SER A 1 160 ? -0.615 -14.059 7.269 1.00 86.62 160 SER A O 1
ATOM 1283 N N . LEU A 1 161 ? 0.132 -12.048 7.900 1.00 86.75 161 LEU A N 1
ATOM 1284 C CA . LEU A 1 161 ? -1.113 -11.345 7.573 1.00 86.75 161 LEU A CA 1
ATOM 1285 C C . LEU A 1 161 ? -1.372 -11.296 6.064 1.00 86.75 161 LEU A C 1
ATOM 1287 O O . LEU A 1 161 ? -2.491 -11.570 5.623 1.00 86.75 161 LEU A O 1
ATOM 1291 N N . SER A 1 162 ? -0.334 -11.044 5.263 1.00 86.56 162 SER A N 1
ATOM 1292 C CA . SER A 1 162 ? -0.437 -11.028 3.799 1.00 86.56 162 SER A CA 1
ATOM 1293 C C . SER A 1 162 ? -0.883 -12.384 3.241 1.00 86.56 162 SER A C 1
ATOM 1295 O O . SER A 1 162 ? -1.789 -12.446 2.409 1.00 86.56 162 SER A O 1
ATOM 1297 N N . THR A 1 163 ? -0.307 -13.480 3.745 1.00 86.75 163 THR A N 1
ATOM 1298 C CA . THR A 1 163 ? -0.701 -14.857 3.387 1.00 86.75 163 THR A CA 1
ATOM 1299 C C . THR A 1 163 ? -2.077 -15.255 3.928 1.00 86.75 163 THR A C 1
ATOM 1301 O O . THR A 1 163 ? -2.796 -15.993 3.257 1.00 86.75 163 THR A O 1
ATOM 1304 N N . ALA A 1 164 ? -2.503 -14.706 5.070 1.00 90.12 164 ALA A N 1
ATOM 1305 C CA . ALA A 1 164 ? -3.866 -14.836 5.597 1.00 90.12 164 ALA A CA 1
ATOM 1306 C C . ALA A 1 164 ? -4.916 -13.960 4.870 1.00 90.12 164 ALA A C 1
ATOM 1308 O O . ALA A 1 164 ? -6.093 -13.967 5.239 1.00 90.12 164 ALA A O 1
ATOM 1309 N N . GLY A 1 165 ? -4.525 -13.214 3.829 1.00 90.62 165 GLY A N 1
ATOM 1310 C CA . GLY A 1 165 ? -5.434 -12.406 3.012 1.00 90.62 165 GLY A CA 1
ATOM 1311 C C . GLY A 1 165 ? -5.672 -10.979 3.516 1.00 90.62 165 GLY A C 1
ATOM 1312 O O . GLY A 1 165 ? -6.630 -10.345 3.074 1.00 90.62 165 GLY A O 1
ATOM 1313 N N . ILE A 1 166 ? -4.809 -10.456 4.393 1.00 91.00 166 ILE A N 1
ATOM 1314 C CA . ILE A 1 166 ? -4.759 -9.048 4.816 1.00 91.00 166 ILE A CA 1
ATOM 1315 C C . ILE A 1 166 ? -3.425 -8.445 4.326 1.00 91.00 166 ILE A C 1
ATOM 1317 O O . ILE A 1 166 ? -2.453 -8.423 5.074 1.00 91.00 166 ILE A O 1
ATOM 1321 N N . PRO A 1 167 ? -3.336 -7.994 3.055 1.00 89.56 167 PRO A N 1
ATOM 1322 C CA . PRO A 1 167 ? -2.067 -7.592 2.436 1.00 89.56 167 PRO A CA 1
ATOM 1323 C C . PRO A 1 167 ? -1.706 -6.112 2.628 1.00 89.56 167 PRO A C 1
ATOM 1325 O O . PRO A 1 167 ? -0.570 -5.725 2.369 1.00 89.56 167 PRO A O 1
ATOM 1328 N N . LEU A 1 168 ? -2.655 -5.261 3.040 1.00 91.00 168 LEU A N 1
ATOM 1329 C CA . LEU A 1 168 ? -2.391 -3.846 3.311 1.00 91.00 168 LEU A CA 1
ATOM 1330 C C . LEU A 1 168 ? -1.946 -3.689 4.768 1.00 91.00 168 LEU A C 1
ATOM 1332 O O . LEU A 1 168 ? -2.727 -3.297 5.637 1.00 91.00 168 LEU A O 1
ATOM 1336 N N . VAL A 1 169 ? -0.697 -4.073 5.018 1.00 88.62 169 VAL A N 1
ATOM 1337 C CA . VAL A 1 169 ? -0.096 -4.131 6.353 1.00 88.62 169 VAL A CA 1
ATOM 1338 C C . VAL A 1 169 ? 1.162 -3.285 6.458 1.00 88.62 169 VAL A C 1
ATOM 1340 O O . VAL A 1 169 ? 1.871 -3.074 5.475 1.00 88.62 169 VAL A O 1
ATOM 1343 N N . GLY A 1 170 ? 1.440 -2.815 7.670 1.00 84.75 170 GLY A N 1
ATOM 1344 C CA . GLY A 1 170 ? 2.659 -2.093 8.009 1.00 84.75 170 GLY A CA 1
ATOM 1345 C C . GLY A 1 170 ? 3.051 -2.295 9.468 1.00 84.75 170 GLY A C 1
ATOM 1346 O O . GLY A 1 170 ? 2.339 -2.938 10.236 1.00 84.75 170 GLY A O 1
ATOM 1347 N N . ALA A 1 171 ? 4.199 -1.739 9.827 1.00 80.25 171 ALA A N 1
ATOM 1348 C CA . ALA A 1 171 ? 4.674 -1.611 11.195 1.00 80.25 171 ALA A CA 1
ATOM 1349 C C . ALA A 1 171 ? 5.295 -0.218 11.350 1.00 80.25 171 ALA A C 1
ATOM 1351 O O . ALA A 1 171 ? 5.745 0.369 10.359 1.00 80.25 171 ALA A O 1
ATOM 1352 N N . ASP A 1 172 ? 5.322 0.307 12.571 1.00 72.19 172 ASP A N 1
ATOM 1353 C CA . ASP A 1 172 ? 5.823 1.655 12.830 1.00 72.19 172 ASP A CA 1
ATOM 1354 C C . ASP A 1 172 ? 7.338 1.715 12.572 1.00 72.19 172 ASP A C 1
ATOM 1356 O O . ASP A 1 172 ? 8.143 1.079 13.257 1.00 72.19 172 ASP A O 1
ATOM 1360 N N . VAL A 1 173 ? 7.733 2.457 11.534 1.00 67.19 173 VAL A N 1
ATOM 1361 C CA . VAL A 1 173 ? 9.133 2.579 11.109 1.00 67.19 173 VAL A CA 1
ATOM 1362 C C . VAL A 1 173 ? 9.915 3.361 12.164 1.00 67.19 173 VAL A C 1
ATOM 1364 O O . VAL A 1 173 ? 9.596 4.513 12.440 1.00 67.19 173 VAL A O 1
ATOM 1367 N N . GLY A 1 174 ? 10.947 2.729 12.728 1.00 61.88 174 GLY A N 1
ATOM 1368 C CA . GLY A 1 174 ? 11.697 3.240 13.882 1.00 61.88 174 GLY A CA 1
ATOM 1369 C C . GLY A 1 174 ? 11.239 2.670 15.231 1.00 61.88 174 GLY A C 1
ATOM 1370 O O . GLY A 1 174 ? 11.934 2.863 16.220 1.00 61.88 174 GLY A O 1
ATOM 1371 N N . GLY A 1 175 ? 10.134 1.916 15.270 1.00 63.12 175 GLY A N 1
ATOM 1372 C CA . GLY A 1 175 ? 9.568 1.359 16.499 1.00 63.12 175 GLY A CA 1
ATOM 1373 C C . GLY A 1 175 ? 8.642 2.333 17.239 1.00 63.12 175 GLY A C 1
ATOM 1374 O O . GLY A 1 175 ? 8.726 3.547 17.084 1.00 63.12 175 GLY A O 1
ATOM 1375 N N . PHE A 1 176 ? 7.722 1.781 18.036 1.00 67.44 176 PHE A N 1
ATOM 1376 C CA . PHE A 1 176 ? 6.741 2.559 18.810 1.00 67.44 176 PHE A CA 1
ATOM 1377 C C . PHE A 1 176 ? 7.230 2.932 20.223 1.00 67.44 176 PHE A C 1
ATOM 1379 O O . PHE A 1 176 ? 6.819 3.949 20.778 1.00 67.44 176 PHE A O 1
ATOM 1386 N N . PHE A 1 177 ? 8.091 2.103 20.826 1.00 64.94 177 PHE A N 1
ATOM 1387 C CA . PHE A 1 177 ? 8.615 2.300 22.179 1.00 64.94 177 PHE A CA 1
ATOM 1388 C C . PHE A 1 177 ? 10.126 2.525 22.162 1.00 64.94 177 PHE A C 1
ATOM 1390 O O . PHE A 1 177 ? 10.854 1.753 21.542 1.00 64.94 177 PHE A O 1
ATOM 1397 N N . GLY A 1 178 ? 10.574 3.510 22.945 1.00 66.56 178 GLY A N 1
ATOM 1398 C CA . GLY A 1 178 ? 11.978 3.911 23.035 1.00 66.56 178 GLY A CA 1
ATOM 1399 C C . GLY A 1 178 ? 12.414 4.807 21.876 1.00 66.56 178 GLY A C 1
ATOM 1400 O O . GLY A 1 178 ? 11.697 4.965 20.891 1.00 66.56 178 GLY A O 1
ATOM 1401 N N . ASP A 1 179 ? 13.602 5.388 22.008 1.00 59.75 179 ASP A N 1
ATOM 1402 C CA . ASP A 1 179 ? 14.336 5.887 20.850 1.00 59.75 179 ASP A CA 1
ATOM 1403 C C . ASP A 1 179 ? 15.010 4.677 20.177 1.00 59.75 179 ASP A C 1
ATOM 1405 O O . ASP A 1 179 ? 15.588 3.856 20.897 1.00 59.75 179 ASP A O 1
ATOM 1409 N N . PRO A 1 180 ? 14.964 4.526 18.840 1.00 53.72 180 PRO A N 1
ATOM 1410 C CA . PRO A 1 180 ? 15.723 3.485 18.161 1.00 53.72 180 PRO A CA 1
ATOM 1411 C C . PRO A 1 180 ? 17.218 3.749 18.346 1.00 53.72 180 PRO A C 1
ATOM 1413 O O . PRO A 1 180 ? 17.792 4.646 17.724 1.00 53.72 180 PRO A O 1
ATOM 1416 N N . ASP A 1 181 ? 17.843 2.960 19.216 1.00 47.44 181 ASP A N 1
ATOM 1417 C CA . ASP A 1 181 ? 19.291 2.871 19.294 1.00 47.44 181 ASP A CA 1
ATOM 1418 C C . ASP A 1 181 ? 19.860 2.169 18.048 1.00 47.44 181 ASP A C 1
ATOM 1420 O O . ASP A 1 181 ? 19.144 1.662 17.180 1.00 47.44 181 ASP A O 1
ATOM 1424 N N . GLU A 1 182 ? 21.187 2.152 17.935 1.00 50.47 182 GLU A N 1
ATOM 1425 C CA . GLU A 1 182 ? 21.874 1.534 16.799 1.00 50.47 182 GLU A CA 1
ATOM 1426 C C . GLU A 1 182 ? 21.691 -0.002 16.715 1.00 50.47 182 GLU A C 1
ATOM 1428 O O . GLU A 1 182 ? 22.275 -0.619 15.825 1.00 50.47 182 GLU A O 1
ATOM 1433 N N . GLU A 1 183 ? 20.954 -0.642 17.633 1.00 44.75 183 GLU A N 1
ATOM 1434 C CA . GLU A 1 183 ? 20.910 -2.101 17.812 1.00 44.75 183 GLU A CA 1
ATOM 1435 C C . GLU A 1 183 ? 19.518 -2.734 17.568 1.00 44.75 183 GLU A C 1
ATOM 1437 O O . GLU A 1 183 ? 19.381 -3.961 17.572 1.00 44.75 183 GLU A O 1
ATOM 1442 N N . LEU A 1 184 ? 18.490 -1.930 17.255 1.00 45.19 184 LEU A N 1
ATOM 1443 C CA . LEU A 1 184 ? 17.077 -2.342 17.138 1.00 45.19 184 LEU A CA 1
ATOM 1444 C C . LEU A 1 184 ? 16.698 -3.179 15.883 1.00 45.19 184 LEU A C 1
ATOM 1446 O O . LEU A 1 184 ? 15.597 -3.039 15.346 1.00 45.19 184 LEU A O 1
ATOM 1450 N N . LEU A 1 185 ? 17.583 -4.045 15.375 1.00 45.44 185 LEU A N 1
ATOM 1451 C CA . LEU A 1 185 ? 17.391 -4.743 14.087 1.00 45.44 185 LEU A CA 1
ATOM 1452 C C . LEU A 1 185 ? 17.333 -6.286 14.141 1.00 45.44 185 LEU A C 1
ATOM 1454 O O . LEU A 1 185 ? 16.831 -6.911 13.209 1.00 45.44 185 LEU A O 1
ATOM 1458 N N . ASN A 1 186 ? 17.768 -6.923 15.229 1.00 42.66 186 ASN A N 1
ATOM 1459 C CA . ASN A 1 186 ? 18.088 -8.362 15.246 1.00 42.66 186 ASN A CA 1
ATOM 1460 C C . ASN A 1 186 ? 16.900 -9.361 15.372 1.00 42.66 186 ASN A C 1
ATOM 1462 O O . ASN A 1 186 ? 17.125 -10.501 15.768 1.00 42.66 186 ASN A O 1
ATOM 1466 N N . SER A 1 187 ? 15.645 -8.999 15.068 1.00 44.97 187 SER A N 1
ATOM 1467 C CA . SER A 1 187 ? 14.453 -9.772 15.500 1.00 44.97 187 SER A CA 1
ATOM 1468 C C . SER A 1 187 ? 13.609 -10.488 14.421 1.00 44.97 187 SER A C 1
ATOM 1470 O O . SER A 1 187 ? 12.475 -10.868 14.712 1.00 44.97 187 SER A O 1
ATOM 1472 N N . TYR A 1 188 ? 14.126 -10.744 13.208 1.00 49.69 188 TYR A N 1
ATOM 1473 C CA . TYR A 1 188 ? 13.330 -11.353 12.116 1.00 49.69 188 TYR A CA 1
ATOM 1474 C C . TYR A 1 188 ? 14.102 -12.360 11.234 1.00 49.69 188 TYR A C 1
ATOM 1476 O O . TYR A 1 188 ? 14.244 -12.109 10.048 1.00 49.69 188 TYR A O 1
ATOM 1484 N N . ASP A 1 189 ? 14.654 -13.471 11.738 1.00 46.91 189 ASP A N 1
ATOM 1485 C CA . ASP A 1 189 ? 15.645 -14.271 10.969 1.00 46.91 189 ASP A CA 1
ATOM 1486 C C . ASP A 1 189 ? 15.190 -14.930 9.648 1.00 46.91 189 ASP A C 1
ATOM 1488 O O . ASP A 1 189 ? 15.963 -14.920 8.688 1.00 46.91 189 ASP A O 1
ATOM 1492 N N . GLU A 1 190 ? 13.967 -15.461 9.537 1.00 45.56 190 GLU A N 1
ATOM 1493 C CA . GLU A 1 190 ? 13.566 -16.256 8.352 1.00 45.56 190 GLU A CA 1
ATOM 1494 C C . GLU A 1 190 ? 12.622 -15.526 7.370 1.00 45.56 190 GLU A C 1
ATOM 1496 O O . GLU A 1 190 ? 12.526 -15.914 6.206 1.00 45.56 190 GLU A O 1
ATOM 1501 N N . ASP A 1 191 ? 12.037 -14.391 7.773 1.00 58.16 191 ASP A N 1
ATOM 1502 C CA . ASP A 1 191 ? 11.142 -13.547 6.953 1.00 58.16 191 ASP A CA 1
ATOM 1503 C C . ASP A 1 191 ? 11.882 -12.397 6.211 1.00 58.16 191 ASP A C 1
ATOM 1505 O O . ASP A 1 191 ? 11.261 -11.492 5.651 1.00 58.16 191 ASP A O 1
ATOM 1509 N N . ARG A 1 192 ? 13.229 -12.402 6.179 1.00 71.12 192 ARG A N 1
ATOM 1510 C CA . ARG A 1 192 ? 14.063 -11.250 5.735 1.00 71.12 192 ARG A CA 1
ATOM 1511 C C . ARG A 1 192 ? 13.993 -10.884 4.252 1.00 71.12 192 ARG A C 1
ATOM 1513 O O . ARG A 1 192 ? 14.560 -9.863 3.872 1.00 71.12 192 ARG A O 1
ATOM 1520 N N . GLN A 1 193 ? 13.380 -11.696 3.393 1.00 78.50 193 GLN A N 1
ATOM 1521 C CA . GLN A 1 193 ? 13.223 -11.360 1.975 1.00 78.50 193 GLN A CA 1
ATOM 1522 C C . GLN A 1 193 ? 11.847 -11.740 1.441 1.00 78.50 193 GLN A C 1
ATOM 1524 O O . GLN A 1 193 ? 11.341 -12.826 1.711 1.00 78.50 193 GLN A O 1
ATOM 1529 N N . TRP A 1 194 ? 11.267 -10.866 0.625 1.00 84.94 194 TRP A N 1
ATOM 1530 C CA . TRP A 1 194 ? 9.929 -11.055 0.071 1.00 84.94 194 TRP A CA 1
ATOM 1531 C C . TRP A 1 194 ? 9.812 -10.490 -1.339 1.00 84.94 194 TRP A C 1
ATOM 1533 O O . TRP A 1 194 ? 10.618 -9.670 -1.783 1.00 84.94 194 TRP A O 1
ATOM 1543 N N . MET A 1 195 ? 8.776 -10.933 -2.049 1.00 86.38 195 MET A N 1
ATOM 1544 C CA . MET A 1 195 ? 8.422 -10.369 -3.344 1.00 86.38 195 MET A CA 1
ATOM 1545 C C . MET A 1 195 ? 7.377 -9.263 -3.198 1.00 86.38 195 MET A C 1
ATOM 1547 O O . MET A 1 195 ? 6.362 -9.432 -2.525 1.00 86.38 195 MET A O 1
ATOM 1551 N N . VAL A 1 196 ? 7.602 -8.145 -3.884 1.00 89.06 196 VAL A N 1
ATOM 1552 C CA . VAL A 1 196 ? 6.587 -7.130 -4.162 1.00 89.06 196 VAL A CA 1
ATOM 1553 C C . VAL A 1 196 ? 5.898 -7.525 -5.468 1.00 89.06 196 VAL A C 1
ATOM 1555 O O . VAL A 1 196 ? 6.485 -7.474 -6.555 1.00 89.06 196 VAL A O 1
ATOM 1558 N N . GLY A 1 197 ? 4.654 -7.993 -5.348 1.00 88.19 197 GLY A N 1
ATOM 1559 C CA . GLY A 1 197 ? 3.922 -8.608 -6.454 1.00 88.19 197 GLY A CA 1
ATOM 1560 C C . GLY A 1 197 ? 4.643 -9.849 -6.992 1.00 88.19 197 GLY A C 1
ATOM 1561 O O . GLY A 1 197 ? 5.150 -10.671 -6.234 1.00 88.19 197 GLY A O 1
ATOM 1562 N N . ASN A 1 198 ? 4.704 -9.985 -8.316 1.00 86.31 198 ASN A N 1
ATOM 1563 C CA . ASN A 1 198 ? 5.412 -11.068 -9.006 1.00 86.31 198 ASN A CA 1
ATOM 1564 C C . ASN A 1 198 ? 6.789 -10.654 -9.566 1.00 86.31 198 ASN A C 1
ATOM 1566 O O . ASN A 1 198 ? 7.429 -11.478 -10.225 1.00 86.31 198 ASN A O 1
ATOM 1570 N N . ALA A 1 199 ? 7.226 -9.408 -9.341 1.00 90.19 199 ALA A N 1
ATOM 1571 C CA . ALA A 1 199 ? 8.268 -8.773 -10.151 1.00 90.19 199 ALA A CA 1
ATOM 1572 C C . ALA A 1 199 ? 9.545 -8.375 -9.405 1.00 90.19 199 ALA A C 1
ATOM 1574 O O . ALA A 1 199 ? 10.617 -8.483 -9.992 1.00 90.19 199 ALA A O 1
ATOM 1575 N N . LEU A 1 200 ? 9.472 -7.944 -8.144 1.00 93.88 200 LEU A N 1
ATOM 1576 C CA . LEU A 1 200 ? 10.634 -7.419 -7.420 1.00 93.88 200 LEU A CA 1
ATOM 1577 C C . LEU A 1 200 ? 10.877 -8.219 -6.140 1.00 93.88 200 LEU A C 1
ATOM 1579 O O . LEU A 1 200 ? 9.995 -8.287 -5.294 1.00 93.88 200 LEU A O 1
ATOM 1583 N N . LEU A 1 201 ? 12.057 -8.816 -5.987 1.00 91.56 201 LEU A N 1
ATOM 1584 C CA . LEU A 1 201 ? 12.526 -9.416 -4.738 1.00 91.56 201 LEU A CA 1
ATOM 1585 C C . LEU A 1 201 ? 13.304 -8.361 -3.947 1.00 91.56 201 LEU A C 1
ATOM 1587 O O . LEU A 1 201 ? 14.229 -7.759 -4.490 1.00 91.56 201 LEU A O 1
ATOM 1591 N N . VAL A 1 202 ? 12.955 -8.167 -2.678 1.00 91.00 202 VAL A N 1
ATOM 1592 C CA . VAL A 1 202 ? 13.565 -7.174 -1.781 1.00 91.00 202 VAL A CA 1
ATOM 1593 C C . VAL A 1 202 ? 14.103 -7.879 -0.536 1.00 91.00 202 VAL A C 1
ATOM 1595 O O . VAL A 1 202 ? 13.441 -8.770 -0.003 1.00 91.00 202 VAL A O 1
ATOM 1598 N N . LYS A 1 203 ? 15.289 -7.474 -0.065 1.00 87.25 203 LYS A N 1
ATOM 1599 C CA . LYS A 1 203 ? 15.847 -7.862 1.241 1.00 87.25 203 LYS A CA 1
ATOM 1600 C C . LYS A 1 203 ? 16.416 -6.626 1.940 1.00 87.25 203 LYS A C 1
ATOM 1602 O O . LYS A 1 203 ? 17.541 -6.238 1.627 1.00 87.25 203 LYS A O 1
ATOM 1607 N N . PRO A 1 204 ? 15.674 -5.984 2.857 1.00 84.25 204 PRO A N 1
ATOM 1608 C CA . PRO A 1 204 ? 16.225 -4.903 3.663 1.00 84.25 204 PRO A CA 1
ATOM 1609 C C . PRO A 1 204 ? 17.376 -5.394 4.544 1.00 84.25 204 PRO A C 1
ATOM 1611 O O . PRO A 1 204 ? 17.459 -6.571 4.903 1.00 84.25 204 PRO A O 1
ATOM 1614 N N . ILE A 1 205 ? 18.267 -4.473 4.894 1.00 82.38 205 ILE A N 1
ATOM 1615 C CA . ILE A 1 205 ? 19.383 -4.745 5.796 1.00 82.38 205 ILE A CA 1
ATOM 1616 C C . ILE A 1 205 ? 18.853 -4.604 7.223 1.00 82.38 205 ILE A C 1
ATOM 1618 O O . ILE A 1 205 ? 18.447 -3.518 7.628 1.00 82.38 205 ILE A O 1
ATOM 1622 N N . VAL A 1 206 ? 18.826 -5.718 7.955 1.00 79.19 206 VAL A N 1
ATOM 1623 C CA . VAL A 1 206 ? 18.301 -5.819 9.330 1.00 79.19 206 VAL A CA 1
ATOM 1624 C C . VAL A 1 206 ? 19.351 -6.387 10.290 1.00 79.19 206 VAL A C 1
ATOM 1626 O O . VAL A 1 206 ? 19.056 -7.160 11.192 1.00 79.19 206 VAL A O 1
ATOM 1629 N N . GLU A 1 207 ? 20.609 -6.019 10.066 1.00 78.56 207 GLU A N 1
ATOM 1630 C CA . GLU A 1 207 ? 21.766 -6.427 10.864 1.00 78.56 207 GLU A CA 1
ATOM 1631 C C . GLU A 1 207 ? 22.658 -5.193 11.058 1.00 78.56 207 GLU A C 1
ATOM 1633 O O . GLU A 1 207 ? 22.956 -4.486 10.088 1.00 78.56 207 GLU A O 1
ATOM 1638 N N . LYS A 1 208 ? 23.057 -4.907 12.306 1.00 77.12 208 LYS A N 1
ATOM 1639 C CA . LYS A 1 208 ? 23.943 -3.774 12.620 1.00 77.12 208 LYS A CA 1
ATOM 1640 C C . LYS A 1 208 ? 25.300 -3.958 11.928 1.00 77.12 208 LYS A C 1
ATOM 1642 O O . LYS A 1 208 ? 25.819 -5.070 11.866 1.00 77.12 208 LYS A O 1
ATOM 1647 N N . ASP A 1 209 ? 25.862 -2.865 11.408 1.00 83.25 209 ASP A N 1
ATOM 1648 C CA . ASP A 1 209 ? 27.185 -2.807 10.762 1.00 83.25 209 ASP A CA 1
ATOM 1649 C C . ASP A 1 209 ? 27.384 -3.792 9.588 1.00 83.25 209 ASP A C 1
ATOM 1651 O O . ASP A 1 209 ? 28.511 -4.072 9.165 1.00 83.25 209 ASP A O 1
ATOM 1655 N N . ALA A 1 210 ? 26.289 -4.296 9.007 1.00 85.69 210 ALA A N 1
ATOM 1656 C CA . ALA A 1 210 ? 26.335 -5.213 7.879 1.00 85.69 210 ALA A CA 1
ATOM 1657 C C . ALA A 1 210 ? 26.963 -4.551 6.641 1.00 85.69 210 ALA A C 1
ATOM 1659 O O . ALA A 1 210 ? 26.455 -3.573 6.093 1.00 85.69 210 ALA A O 1
ATOM 1660 N N . THR A 1 211 ? 28.066 -5.134 6.170 1.00 90.50 211 THR A N 1
ATOM 1661 C CA . THR A 1 211 ? 28.794 -4.725 4.952 1.00 90.50 211 THR A CA 1
ATOM 1662 C C . THR A 1 211 ? 28.497 -5.625 3.751 1.00 90.50 211 THR A C 1
ATOM 1664 O O . THR A 1 211 ? 28.870 -5.317 2.617 1.00 90.50 211 THR A O 1
ATOM 1667 N N . GLN A 1 212 ? 27.801 -6.739 3.977 1.00 90.25 212 GLN A N 1
ATOM 1668 C CA . GLN A 1 212 ? 27.400 -7.702 2.958 1.00 90.25 212 GLN A CA 1
ATOM 1669 C C . GLN A 1 212 ? 26.096 -8.385 3.381 1.00 90.25 212 GLN A C 1
ATOM 1671 O O . GLN A 1 212 ? 25.889 -8.639 4.563 1.00 90.25 212 GLN A O 1
ATOM 1676 N N . VAL A 1 213 ? 25.239 -8.729 2.419 1.00 88.75 213 VAL A N 1
ATOM 1677 C CA . VAL A 1 213 ? 24.036 -9.535 2.651 1.00 88.75 213 VAL A CA 1
ATOM 1678 C C . VAL A 1 213 ? 23.931 -10.669 1.632 1.00 88.75 213 VAL A C 1
ATOM 1680 O O . VAL A 1 213 ? 24.276 -10.506 0.461 1.00 88.75 213 VAL A O 1
ATOM 1683 N N . SER A 1 214 ? 23.424 -11.820 2.075 1.00 87.81 214 SER A N 1
ATOM 1684 C CA . SER A 1 214 ? 23.090 -12.951 1.205 1.00 87.81 214 SER A CA 1
ATOM 1685 C C . SER A 1 214 ? 21.604 -12.923 0.838 1.00 87.81 214 SER A C 1
ATOM 1687 O O . SER A 1 214 ? 20.752 -12.880 1.735 1.00 87.81 214 SER A O 1
ATOM 1689 N N . MET A 1 215 ? 21.286 -12.973 -0.457 1.00 88.12 215 MET A N 1
ATOM 1690 C CA . MET A 1 215 ? 19.923 -13.100 -0.992 1.00 88.12 215 MET A CA 1
ATOM 1691 C C . MET A 1 215 ? 19.767 -14.427 -1.737 1.00 88.12 215 MET A C 1
ATOM 1693 O O . MET A 1 215 ? 20.613 -14.779 -2.558 1.00 88.12 215 MET A O 1
ATOM 1697 N N . TYR A 1 216 ? 18.672 -15.152 -1.501 1.00 84.88 216 TYR A N 1
ATOM 1698 C CA . TYR A 1 216 ? 18.352 -16.359 -2.265 1.00 84.88 216 TYR A CA 1
ATOM 1699 C C . TYR A 1 216 ? 17.468 -16.023 -3.468 1.00 84.88 216 TYR A C 1
ATOM 1701 O O . TYR A 1 216 ? 16.322 -15.597 -3.313 1.00 84.88 216 TYR A O 1
ATOM 1709 N N . LEU A 1 217 ? 17.991 -16.251 -4.671 1.00 86.50 217 LEU A N 1
ATOM 1710 C CA . LEU A 1 217 ? 17.264 -16.113 -5.926 1.00 86.50 217 LEU A CA 1
ATOM 1711 C C . LEU A 1 217 ? 16.575 -17.440 -6.254 1.00 86.50 217 LEU A C 1
ATOM 1713 O O . LEU A 1 217 ? 17.235 -18.454 -6.491 1.00 86.50 217 LEU A O 1
ATOM 1717 N N . ALA A 1 218 ? 15.243 -17.432 -6.258 1.00 78.81 218 ALA A N 1
ATOM 1718 C CA . ALA A 1 218 ? 14.418 -18.618 -6.470 1.00 78.81 218 ALA A CA 1
ATOM 1719 C C . ALA A 1 218 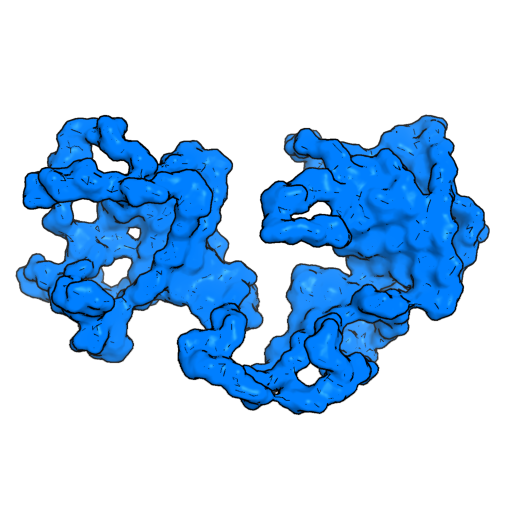? 14.035 -18.827 -7.949 1.00 78.81 218 ALA A C 1
ATOM 1721 O O . ALA A 1 218 ? 14.105 -17.910 -8.765 1.00 78.81 218 ALA A O 1
ATOM 1722 N N . GLY A 1 219 ? 13.563 -20.038 -8.266 1.00 77.38 219 GLY A N 1
ATOM 1723 C CA . GLY A 1 219 ? 13.117 -20.434 -9.608 1.00 77.38 219 GLY A CA 1
ATOM 1724 C C . GLY A 1 219 ? 14.212 -21.132 -10.419 1.00 77.38 219 GLY A C 1
ATOM 1725 O O . GLY A 1 219 ? 15.341 -20.665 -10.494 1.00 77.38 219 GLY A O 1
ATOM 1726 N N . ARG A 1 220 ? 13.902 -22.292 -11.014 1.00 76.44 220 ARG A N 1
ATOM 1727 C CA . ARG A 1 220 ? 14.861 -23.054 -11.832 1.00 76.44 220 ARG A CA 1
ATOM 1728 C C . ARG A 1 220 ? 14.772 -22.633 -13.293 1.00 76.44 220 ARG A C 1
ATOM 1730 O O . ARG A 1 220 ? 13.715 -22.775 -13.897 1.00 76.44 220 ARG A O 1
ATOM 1737 N N . GLY A 1 221 ? 15.899 -22.209 -13.867 1.00 77.50 221 GLY A N 1
ATOM 1738 C CA . GLY A 1 221 ? 15.937 -21.710 -15.248 1.00 77.50 221 GLY A CA 1
ATOM 1739 C C . GLY A 1 221 ? 15.365 -20.297 -15.389 1.00 77.50 221 GLY A C 1
ATOM 1740 O O . GLY A 1 221 ? 15.072 -19.863 -16.499 1.00 77.50 221 GLY A O 1
ATOM 1741 N N . GLU A 1 222 ? 15.213 -19.600 -14.265 1.00 84.38 222 GLU A N 1
ATOM 1742 C CA . GLU A 1 222 ? 14.841 -18.192 -14.189 1.00 84.38 222 GLU A CA 1
ATOM 1743 C C . GLU A 1 222 ? 16.107 -17.320 -14.139 1.00 84.38 222 GLU A C 1
ATOM 1745 O O . GLU A 1 222 ? 17.212 -17.786 -13.824 1.00 84.38 222 GLU A O 1
ATOM 1750 N N . VAL A 1 223 ? 15.939 -16.032 -14.424 1.00 91.12 223 VAL A N 1
ATOM 1751 C CA . VAL A 1 223 ? 16.983 -15.007 -14.317 1.00 91.12 223 VAL A CA 1
ATOM 1752 C C . VAL A 1 223 ? 16.444 -13.829 -13.518 1.00 91.12 223 VAL A C 1
ATOM 1754 O O . VAL A 1 223 ? 15.264 -13.493 -13.608 1.00 91.12 223 VAL A O 1
ATOM 1757 N N . TRP A 1 224 ? 17.317 -13.212 -12.734 1.00 93.31 224 TRP A N 1
ATOM 1758 C CA . TRP A 1 224 ? 17.031 -12.020 -11.948 1.00 93.31 224 TRP A CA 1
ATOM 1759 C C . TRP A 1 224 ? 18.023 -10.920 -12.311 1.00 93.31 224 TRP A C 1
ATOM 1761 O O . TRP A 1 224 ? 19.182 -11.207 -12.595 1.00 93.31 224 TRP A O 1
ATOM 1771 N N . TYR A 1 225 ? 17.592 -9.667 -12.281 1.00 94.88 225 TYR A N 1
ATOM 1772 C CA . TYR A 1 225 ? 18.402 -8.506 -12.627 1.00 94.88 225 TYR A CA 1
ATOM 1773 C C . TYR A 1 225 ? 18.574 -7.641 -11.393 1.00 94.88 225 TYR A C 1
ATOM 1775 O O . TYR A 1 225 ? 17.591 -7.221 -10.786 1.00 94.88 225 TYR A O 1
ATOM 1783 N N . ASP A 1 226 ? 19.822 -7.394 -11.021 1.00 94.50 226 ASP A N 1
ATOM 1784 C CA . ASP A 1 226 ? 20.175 -6.474 -9.945 1.00 94.50 226 ASP A CA 1
ATOM 1785 C C . ASP A 1 226 ? 19.594 -5.080 -10.246 1.00 94.50 226 ASP A C 1
ATOM 1787 O O . ASP A 1 226 ? 19.791 -4.566 -11.351 1.00 94.50 226 ASP A O 1
ATOM 1791 N N . TRP A 1 227 ? 18.823 -4.498 -9.320 1.00 94.69 227 TRP A N 1
ATOM 1792 C CA . TRP A 1 227 ? 18.029 -3.294 -9.607 1.00 94.69 227 TRP A CA 1
ATOM 1793 C C . TRP A 1 227 ? 18.893 -2.098 -10.023 1.00 94.69 227 TRP A C 1
ATOM 1795 O O . TRP A 1 227 ? 18.598 -1.461 -11.036 1.00 94.69 227 TRP A O 1
ATOM 1805 N N . GLU A 1 228 ? 19.981 -1.859 -9.290 1.00 90.81 228 GLU A N 1
ATOM 1806 C CA . GLU A 1 228 ? 20.914 -0.749 -9.509 1.00 90.81 228 GLU A CA 1
ATOM 1807 C C . GLU A 1 228 ? 21.809 -0.986 -10.732 1.00 90.81 228 GLU A C 1
ATOM 1809 O O . GLU A 1 228 ? 21.966 -0.113 -11.579 1.00 90.81 228 GLU A O 1
ATOM 1814 N N . THR A 1 229 ? 22.408 -2.178 -10.846 1.00 91.12 229 THR A N 1
ATOM 1815 C CA . THR A 1 229 ? 23.461 -2.428 -11.851 1.00 91.12 229 THR A CA 1
ATOM 1816 C C . THR A 1 229 ? 22.969 -3.073 -13.146 1.00 91.12 229 THR A C 1
ATOM 1818 O O . THR A 1 229 ? 23.765 -3.281 -14.060 1.00 91.12 229 THR A O 1
ATOM 1821 N N . SER A 1 230 ? 21.692 -3.459 -13.220 1.00 92.50 230 SER A N 1
ATOM 1822 C CA . SER A 1 230 ? 21.085 -4.245 -14.310 1.00 92.50 230 SER A CA 1
ATOM 1823 C C . SER A 1 230 ? 21.726 -5.608 -14.591 1.00 92.50 230 SER A C 1
ATOM 1825 O O . SER A 1 230 ? 21.292 -6.307 -15.504 1.00 92.50 230 SER A O 1
ATOM 1827 N N . LYS A 1 231 ? 22.707 -6.045 -13.793 1.00 90.94 231 LYS A N 1
ATOM 1828 C CA . LYS A 1 231 ? 23.461 -7.274 -14.061 1.00 90.94 231 LYS A CA 1
ATOM 1829 C C . LYS A 1 231 ? 22.586 -8.522 -13.877 1.00 90.94 231 LYS A C 1
ATOM 1831 O O . LYS A 1 231 ? 21.978 -8.678 -12.812 1.00 90.94 231 LYS A O 1
ATOM 1836 N N . PRO A 1 232 ? 22.551 -9.441 -14.862 1.00 92.19 232 PRO A N 1
ATOM 1837 C CA . PRO A 1 232 ? 21.798 -10.681 -14.750 1.00 92.19 232 PRO A CA 1
ATOM 1838 C C . PRO A 1 232 ? 22.455 -11.659 -13.767 1.00 92.19 232 PRO A C 1
ATOM 1840 O O . PRO A 1 232 ? 23.675 -11.832 -13.729 1.00 92.19 232 PRO A O 1
ATOM 1843 N N . ARG A 1 233 ? 21.619 -12.362 -13.006 1.00 91.94 233 ARG A N 1
ATOM 1844 C CA . ARG A 1 233 ? 21.966 -13.450 -12.091 1.00 91.94 233 ARG A CA 1
ATOM 1845 C C . ARG A 1 233 ? 21.097 -14.674 -12.413 1.00 91.94 233 ARG A C 1
ATOM 1847 O O . ARG A 1 233 ? 19.869 -14.565 -12.361 1.00 91.94 233 ARG A O 1
ATOM 1854 N N . PRO A 1 234 ? 21.684 -15.832 -12.762 1.00 89.38 234 PRO A N 1
ATOM 1855 C CA . PRO A 1 234 ? 20.920 -17.059 -12.956 1.00 89.38 234 PRO A CA 1
ATOM 1856 C C . PRO A 1 234 ? 20.401 -17.597 -11.617 1.00 89.38 234 PRO A C 1
ATOM 1858 O O . PRO A 1 234 ? 21.011 -17.378 -10.571 1.00 89.38 234 PRO A O 1
ATOM 1861 N N . SER A 1 235 ? 19.297 -18.342 -11.662 1.00 84.00 235 SER A N 1
ATOM 1862 C CA . SER A 1 235 ? 18.681 -18.976 -10.488 1.00 84.00 235 SER A CA 1
ATOM 1863 C C . SER A 1 235 ? 18.365 -20.468 -10.739 1.00 84.00 235 SER A C 1
ATOM 1865 O O . SER A 1 235 ? 18.178 -20.883 -11.894 1.00 84.00 235 SER A O 1
ATOM 1867 N N . PRO A 1 236 ? 18.367 -21.317 -9.689 1.00 85.31 236 PRO A N 1
ATOM 1868 C CA . PRO A 1 236 ? 18.361 -20.967 -8.270 1.00 85.31 236 PRO A CA 1
ATOM 1869 C C . PRO A 1 236 ? 19.769 -20.791 -7.685 1.00 85.31 236 PRO A C 1
ATOM 1871 O O . PRO A 1 236 ? 20.700 -21.487 -8.088 1.00 85.31 236 PRO A O 1
ATOM 1874 N N . GLY A 1 237 ? 19.923 -19.911 -6.695 1.00 81.88 237 GLY A N 1
ATOM 1875 C CA . GLY A 1 237 ? 21.201 -19.740 -5.999 1.00 81.88 237 GLY A CA 1
ATOM 1876 C C . GLY A 1 237 ? 21.218 -18.590 -4.996 1.00 81.88 237 GLY A C 1
ATOM 1877 O O . GLY A 1 237 ? 20.420 -17.662 -5.087 1.00 81.88 237 GLY A O 1
ATOM 1878 N N . ALA A 1 238 ? 22.148 -18.650 -4.042 1.00 85.50 238 ALA A N 1
ATOM 1879 C CA . ALA A 1 238 ? 22.447 -17.524 -3.163 1.00 85.50 238 ALA A CA 1
ATOM 1880 C C . ALA A 1 238 ? 23.420 -16.557 -3.857 1.00 85.50 238 ALA A C 1
ATOM 1882 O O . ALA A 1 238 ? 24.430 -16.987 -4.417 1.00 85.50 238 ALA A O 1
ATOM 1883 N N . VAL A 1 239 ? 23.131 -15.259 -3.796 1.00 90.56 239 VAL A N 1
ATOM 1884 C CA . VAL A 1 239 ? 24.010 -14.182 -4.265 1.00 90.56 239 VAL A CA 1
ATOM 1885 C C . VAL A 1 239 ? 24.437 -13.342 -3.070 1.00 90.56 239 VAL A C 1
ATOM 1887 O O . VAL A 1 239 ? 23.646 -13.075 -2.170 1.00 90.56 239 VAL A O 1
ATOM 1890 N N . GLN A 1 240 ? 25.712 -12.962 -3.064 1.00 91.25 240 GLN A N 1
ATOM 1891 C CA . GLN A 1 240 ? 26.296 -12.077 -2.066 1.00 91.25 240 GLN A CA 1
ATOM 1892 C C . GLN A 1 240 ? 26.331 -10.655 -2.623 1.00 91.25 240 GLN A C 1
ATOM 1894 O O . GLN A 1 240 ? 26.949 -10.405 -3.662 1.00 91.25 240 GLN A O 1
ATOM 1899 N N . ASN A 1 241 ? 25.681 -9.735 -1.921 1.00 88.75 241 ASN A N 1
ATOM 1900 C CA . ASN A 1 241 ? 25.607 -8.323 -2.261 1.00 88.75 241 ASN A CA 1
ATOM 1901 C C . ASN A 1 241 ? 26.419 -7.527 -1.232 1.00 88.75 241 ASN A C 1
ATOM 1903 O O . ASN A 1 241 ? 26.026 -7.495 -0.065 1.00 88.75 241 ASN A O 1
ATOM 1907 N N . PRO A 1 242 ? 27.528 -6.874 -1.626 1.00 91.81 242 PRO A N 1
ATOM 1908 C CA . PRO A 1 242 ? 28.140 -5.828 -0.815 1.00 91.81 242 PRO A CA 1
ATOM 1909 C C . PRO A 1 242 ? 27.119 -4.715 -0.575 1.00 91.81 242 PRO A C 1
ATOM 1911 O O . PRO A 1 242 ? 26.403 -4.325 -1.501 1.00 91.81 242 PRO A O 1
ATOM 1914 N N . VAL A 1 243 ? 27.047 -4.209 0.652 1.00 90.06 243 VAL A N 1
ATOM 1915 C CA . VAL A 1 243 ? 26.084 -3.178 1.044 1.00 90.06 243 VAL A CA 1
ATOM 1916 C C . VAL A 1 243 ? 26.745 -2.044 1.816 1.00 90.06 243 VAL A C 1
ATOM 1918 O O . VAL A 1 243 ? 27.815 -2.175 2.404 1.00 90.06 243 VAL A O 1
ATOM 1921 N N . THR A 1 244 ? 26.077 -0.900 1.780 1.00 87.69 244 THR A N 1
ATOM 1922 C CA . THR A 1 244 ? 26.394 0.311 2.534 1.00 87.69 244 THR A CA 1
ATOM 1923 C C . THR A 1 244 ? 25.124 0.793 3.232 1.00 87.69 244 THR A C 1
ATOM 1925 O O . THR A 1 244 ? 24.029 0.344 2.896 1.00 87.69 244 THR A O 1
ATOM 1928 N N . LEU A 1 245 ? 25.235 1.800 4.101 1.00 79.00 245 LEU A N 1
ATOM 1929 C CA . LEU A 1 245 ? 24.085 2.459 4.740 1.00 79.00 245 LEU A CA 1
ATOM 1930 C C . LEU A 1 245 ? 23.031 3.011 3.746 1.00 79.00 245 LEU A C 1
ATOM 1932 O O . LEU A 1 245 ? 21.905 3.295 4.138 1.00 79.00 245 LEU A O 1
ATOM 1936 N N . LYS A 1 246 ? 23.378 3.178 2.461 1.00 84.00 246 LYS A N 1
ATOM 1937 C CA . LYS A 1 246 ? 22.465 3.645 1.399 1.00 84.00 246 LYS A CA 1
ATOM 1938 C C . LYS A 1 246 ? 21.887 2.521 0.533 1.00 84.00 246 LYS A C 1
ATOM 1940 O O . LYS A 1 246 ? 21.111 2.799 -0.376 1.00 84.00 246 LYS A O 1
ATOM 1945 N N . SER A 1 247 ? 22.305 1.276 0.742 1.00 85.12 247 SER A N 1
ATOM 1946 C CA . SER A 1 247 ? 21.953 0.158 -0.130 1.00 85.12 247 SER A CA 1
ATOM 1947 C C . SER A 1 247 ? 20.584 -0.418 0.230 1.00 85.12 247 SER A C 1
ATOM 1949 O O . SER A 1 247 ? 20.357 -0.801 1.373 1.00 85.12 247 SER A O 1
ATOM 1951 N N . ILE A 1 248 ? 19.705 -0.563 -0.764 1.00 88.19 248 ILE A N 1
ATOM 1952 C CA . ILE A 1 248 ? 18.459 -1.334 -0.650 1.00 88.19 248 ILE A CA 1
ATOM 1953 C C . ILE A 1 248 ? 18.567 -2.521 -1.625 1.00 88.19 248 ILE A C 1
ATOM 1955 O O . ILE A 1 248 ? 18.362 -2.343 -2.825 1.00 88.19 248 ILE A O 1
ATOM 1959 N N . PRO A 1 249 ? 18.954 -3.721 -1.151 1.00 90.69 249 PRO A N 1
ATOM 1960 C CA . PRO A 1 249 ? 19.133 -4.904 -1.993 1.00 90.69 249 PRO A CA 1
ATOM 1961 C C . PRO A 1 249 ? 17.830 -5.333 -2.682 1.00 90.69 249 PRO A C 1
ATOM 1963 O O . PRO A 1 249 ? 16.864 -5.746 -2.031 1.00 90.69 249 PRO A O 1
ATOM 1966 N N . MET A 1 250 ? 17.811 -5.235 -4.015 1.00 94.75 250 MET A N 1
ATOM 1967 C CA . MET A 1 250 ? 16.637 -5.513 -4.843 1.00 94.75 250 MET A CA 1
ATOM 1968 C C . MET A 1 250 ? 17.006 -6.210 -6.154 1.00 94.75 250 MET A C 1
ATOM 1970 O O . MET A 1 250 ? 17.980 -5.849 -6.818 1.00 94.75 250 MET A O 1
ATOM 1974 N N . TYR A 1 251 ? 16.173 -7.171 -6.555 1.00 95.00 251 TYR A N 1
ATOM 1975 C CA . TYR A 1 251 ? 16.302 -7.921 -7.802 1.00 95.00 251 TYR A CA 1
ATOM 1976 C C . TYR A 1 251 ? 14.971 -7.959 -8.562 1.00 95.00 251 TYR A C 1
ATOM 1978 O O . TYR A 1 251 ? 13.968 -8.441 -8.036 1.00 95.00 251 TYR A O 1
ATOM 1986 N N . GLN A 1 252 ? 14.955 -7.510 -9.818 1.00 95.69 252 GLN A N 1
ATOM 1987 C CA . GLN A 1 252 ? 13.811 -7.675 -10.720 1.00 95.69 252 GLN A CA 1
ATOM 1988 C C . GLN A 1 252 ? 13.826 -9.081 -11.339 1.00 95.69 252 GLN A C 1
ATOM 1990 O O . GLN A 1 252 ? 14.843 -9.516 -11.877 1.00 95.69 252 GLN A O 1
ATOM 1995 N N . ARG A 1 253 ? 12.702 -9.797 -11.306 1.00 92.44 253 ARG A N 1
ATOM 1996 C CA . ARG A 1 253 ? 12.538 -11.099 -11.964 1.00 92.44 253 ARG A CA 1
ATOM 1997 C C . ARG A 1 253 ? 12.434 -10.926 -13.480 1.00 92.44 253 ARG A C 1
ATOM 1999 O O . ARG A 1 253 ? 11.687 -10.071 -13.953 1.00 92.44 253 ARG A O 1
ATOM 2006 N N . GLY A 1 254 ? 13.121 -11.770 -14.242 1.00 91.31 254 GLY A N 1
ATOM 2007 C CA . GLY A 1 254 ? 12.944 -11.857 -15.690 1.00 91.31 254 GLY A CA 1
ATOM 2008 C C . GLY A 1 254 ? 11.512 -12.221 -16.093 1.00 91.31 254 GLY A C 1
ATOM 2009 O O . GLY A 1 254 ? 10.824 -12.971 -15.402 1.00 91.31 254 GLY A O 1
ATOM 2010 N N . GLY A 1 255 ? 11.062 -11.699 -17.233 1.00 87.44 255 GLY A N 1
ATOM 2011 C CA . GLY A 1 255 ? 9.694 -11.853 -17.733 1.00 87.44 255 GLY A CA 1
ATOM 2012 C C . GLY A 1 255 ? 8.694 -10.920 -17.045 1.00 87.44 255 GLY A C 1
ATOM 2013 O O . GLY A 1 255 ? 7.521 -11.272 -16.921 1.00 87.44 255 GLY A O 1
ATOM 2014 N N . THR A 1 256 ? 9.151 -9.763 -16.551 1.00 90.31 256 THR A N 1
ATOM 2015 C CA . THR A 1 256 ? 8.304 -8.783 -15.853 1.00 90.31 256 THR A CA 1
ATOM 2016 C C . THR A 1 256 ? 8.557 -7.358 -16.336 1.00 90.31 256 THR A C 1
ATOM 2018 O O . THR A 1 256 ? 9.650 -7.024 -16.796 1.00 90.31 256 THR A O 1
ATOM 2021 N N . VAL A 1 257 ? 7.532 -6.513 -16.212 1.00 91.69 257 VAL A N 1
ATOM 2022 C CA . VAL A 1 257 ? 7.581 -5.084 -16.542 1.00 91.69 257 VAL A CA 1
ATOM 2023 C C . VAL A 1 257 ? 7.197 -4.291 -15.299 1.00 91.69 257 VAL A C 1
ATOM 2025 O O . VAL A 1 257 ? 6.141 -4.541 -14.719 1.00 91.69 257 VAL A O 1
ATOM 2028 N N . ILE A 1 258 ? 8.042 -3.345 -14.890 1.00 94.62 258 ILE A N 1
ATOM 2029 C CA . ILE A 1 258 ? 7.803 -2.471 -13.736 1.00 94.62 258 ILE A CA 1
ATOM 2030 C C . ILE A 1 258 ? 7.697 -1.017 -14.231 1.00 94.62 258 ILE A C 1
ATOM 2032 O O . ILE A 1 258 ? 8.700 -0.468 -14.695 1.00 94.62 258 ILE A O 1
ATOM 2036 N N . PRO A 1 259 ? 6.514 -0.376 -14.155 1.00 94.88 259 PRO A N 1
ATOM 2037 C CA . PRO A 1 259 ? 6.369 1.053 -14.412 1.00 94.88 259 PRO A CA 1
ATOM 2038 C C . PRO A 1 259 ? 6.837 1.870 -13.199 1.00 94.88 259 PRO A C 1
ATOM 2040 O O . PRO A 1 259 ? 6.424 1.613 -12.069 1.00 94.88 259 PRO A O 1
ATOM 2043 N N . VAL A 1 260 ? 7.673 2.882 -13.433 1.00 96.50 260 VAL A N 1
ATOM 2044 C CA . VAL A 1 260 ? 8.237 3.762 -12.398 1.00 96.50 260 VAL A CA 1
ATOM 2045 C C . VAL A 1 260 ? 8.073 5.222 -12.807 1.00 96.50 260 VAL A C 1
ATOM 2047 O O . VAL A 1 260 ? 8.334 5.582 -13.949 1.00 96.50 260 VAL A O 1
ATOM 2050 N N . ARG A 1 261 ? 7.691 6.088 -11.865 1.00 96.50 261 ARG A N 1
ATOM 2051 C CA . ARG A 1 261 ? 7.788 7.546 -12.026 1.00 96.50 261 ARG A CA 1
ATOM 2052 C C . ARG A 1 261 ? 9.090 8.028 -11.409 1.00 96.50 261 ARG A C 1
ATOM 2054 O O . ARG A 1 261 ? 9.169 8.206 -10.198 1.00 96.50 261 ARG A O 1
ATOM 2061 N N . GLU A 1 262 ? 10.110 8.210 -12.241 1.00 95.62 262 GLU A N 1
ATOM 2062 C CA . GLU A 1 262 ? 11.456 8.600 -11.791 1.00 95.62 262 GLU A CA 1
ATOM 2063 C C . GLU A 1 262 ? 11.526 10.064 -11.325 1.00 95.62 262 GLU A C 1
ATOM 2065 O O . GLU A 1 262 ? 12.397 10.437 -10.540 1.00 95.62 262 GLU A O 1
ATOM 2070 N N . ARG A 1 263 ? 10.572 10.897 -11.757 1.00 95.62 263 ARG A N 1
ATOM 2071 C CA . ARG A 1 263 ? 10.427 12.298 -11.342 1.00 95.62 263 ARG A CA 1
ATOM 2072 C C . ARG A 1 263 ? 9.848 12.390 -9.926 1.00 95.62 263 ARG A C 1
ATOM 2074 O O . ARG A 1 263 ? 8.681 12.714 -9.731 1.00 95.62 263 ARG A O 1
ATOM 2081 N N . VAL A 1 264 ? 10.664 12.078 -8.920 1.00 95.88 264 VAL A N 1
ATOM 2082 C CA . VAL A 1 264 ? 10.258 12.121 -7.506 1.00 95.88 264 VAL A CA 1
ATOM 2083 C C . VAL A 1 264 ? 9.828 13.539 -7.112 1.00 95.88 264 VAL A C 1
ATOM 2085 O O . VAL A 1 264 ? 10.566 14.508 -7.295 1.00 95.88 264 VAL A O 1
ATOM 2088 N N . ARG A 1 265 ? 8.634 13.664 -6.518 1.00 96.88 265 ARG A N 1
ATOM 2089 C CA . ARG A 1 265 ? 8.114 1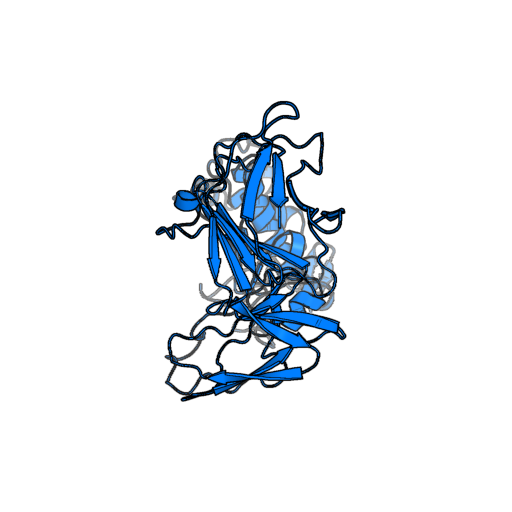4.921 -5.953 1.00 96.88 265 ARG A CA 1
ATOM 2090 C C . ARG A 1 265 ? 7.751 14.750 -4.478 1.00 96.88 265 ARG A C 1
ATOM 2092 O O . ARG A 1 265 ? 7.727 13.650 -3.942 1.00 96.88 265 ARG A O 1
ATOM 2099 N N . ARG A 1 266 ? 7.406 15.866 -3.826 1.00 96.56 266 ARG A N 1
ATOM 2100 C CA . ARG A 1 266 ? 7.046 15.926 -2.394 1.00 96.56 266 ARG A CA 1
ATOM 2101 C C . ARG A 1 266 ? 5.760 15.174 -2.001 1.00 96.56 266 ARG A C 1
ATOM 2103 O O . ARG A 1 266 ? 5.495 15.046 -0.813 1.00 96.56 266 ARG A O 1
ATOM 2110 N N . SER A 1 267 ? 4.932 14.748 -2.958 1.00 96.50 267 SER A N 1
ATOM 2111 C CA . SER A 1 267 ? 3.729 13.941 -2.706 1.00 96.50 267 SER A CA 1
ATOM 2112 C C . SER A 1 267 ? 3.288 13.186 -3.963 1.00 96.50 267 SER A C 1
ATOM 2114 O O . SER A 1 267 ? 3.535 13.629 -5.087 1.00 96.50 267 SER A O 1
ATOM 2116 N N . SER A 1 268 ? 2.578 12.071 -3.775 1.00 95.94 268 SER A N 1
ATOM 2117 C CA . SER A 1 268 ? 2.041 11.244 -4.867 1.00 95.94 268 SER A CA 1
ATOM 2118 C C . SER A 1 268 ? 1.003 11.971 -5.730 1.00 95.94 268 SER A C 1
ATOM 2120 O O . SER A 1 268 ? 0.948 11.737 -6.934 1.00 95.94 268 SER A O 1
ATOM 2122 N N . GLN A 1 269 ? 0.226 12.894 -5.149 1.00 94.69 269 GLN A N 1
ATOM 2123 C CA . GLN A 1 269 ? -0.717 13.744 -5.889 1.00 94.69 269 GLN A CA 1
ATOM 2124 C C . GLN A 1 269 ? -0.009 14.590 -6.955 1.00 94.69 269 GLN A C 1
ATOM 2126 O O . GLN A 1 269 ? -0.489 14.688 -8.079 1.00 94.69 269 GLN A O 1
ATOM 2131 N N . LEU A 1 270 ? 1.156 15.161 -6.631 1.00 96.81 270 LEU A N 1
ATOM 2132 C CA . LEU A 1 270 ? 1.932 15.963 -7.582 1.00 96.81 270 LEU A CA 1
ATOM 2133 C C . LEU A 1 270 ? 2.600 15.105 -8.662 1.00 96.81 270 LEU A C 1
ATOM 2135 O O . LEU A 1 270 ? 2.884 15.617 -9.739 1.00 96.81 270 LEU A O 1
ATOM 2139 N N . MET A 1 271 ? 2.832 13.820 -8.381 1.00 97.12 271 MET A N 1
ATOM 2140 C CA . MET A 1 271 ? 3.350 12.846 -9.347 1.00 97.12 271 MET A CA 1
ATOM 2141 C C . MET A 1 271 ? 2.253 12.246 -10.237 1.00 97.12 271 MET A C 1
ATOM 2143 O O . MET A 1 271 ? 2.551 11.396 -11.070 1.00 97.12 271 MET A O 1
ATOM 2147 N N . ARG A 1 272 ? 0.974 12.611 -10.056 1.00 94.00 272 ARG A N 1
ATOM 2148 C CA . ARG A 1 272 ? -0.153 11.925 -10.711 1.00 94.00 272 ARG A CA 1
ATOM 2149 C C . ARG A 1 272 ? -0.097 11.988 -12.239 1.00 94.00 272 ARG A C 1
ATOM 2151 O O . ARG A 1 272 ? -0.424 10.987 -12.870 1.00 94.00 272 ARG A O 1
ATOM 2158 N N . GLU A 1 273 ? 0.376 13.103 -12.789 1.00 94.94 273 GLU A N 1
ATOM 2159 C CA . GLU A 1 273 ? 0.513 13.332 -14.235 1.00 94.94 273 GLU A CA 1
ATOM 2160 C C . GLU A 1 273 ? 1.982 13.314 -14.704 1.00 94.94 273 GLU A C 1
ATOM 2162 O O . GLU A 1 273 ? 2.289 13.742 -15.814 1.00 94.94 273 GLU A O 1
ATOM 2167 N N . ASP A 1 274 ? 2.915 12.823 -13.875 1.00 96.44 274 ASP A N 1
ATOM 2168 C CA . ASP A 1 274 ? 4.295 12.621 -14.327 1.00 96.44 274 ASP A CA 1
ATOM 2169 C C . ASP A 1 274 ? 4.398 11.434 -15.300 1.00 96.44 274 ASP A C 1
ATOM 2171 O O . ASP A 1 274 ? 3.722 10.410 -15.096 1.00 96.44 274 ASP A O 1
ATOM 2175 N N . PRO A 1 275 ? 5.278 11.540 -16.316 1.00 96.94 275 PRO A N 1
ATOM 2176 C CA . PRO A 1 275 ? 5.578 10.451 -17.233 1.00 96.94 275 PRO A CA 1
ATOM 2177 C C . PRO A 1 275 ? 6.185 9.235 -16.526 1.00 96.94 275 PRO A C 1
ATOM 2179 O O . PRO A 1 275 ? 6.639 9.294 -15.381 1.00 96.94 275 PRO A O 1
ATOM 2182 N N . ILE A 1 276 ? 6.150 8.108 -17.231 1.00 96.44 276 ILE A N 1
ATOM 2183 C CA . ILE A 1 276 ? 6.544 6.796 -16.724 1.00 96.44 276 ILE A CA 1
ATOM 2184 C C . ILE A 1 276 ? 7.772 6.280 -17.478 1.00 96.44 276 ILE A C 1
ATOM 2186 O O . ILE A 1 276 ? 7.841 6.335 -18.705 1.00 96.44 276 ILE A O 1
ATOM 2190 N N . THR A 1 277 ? 8.703 5.697 -16.731 1.00 97.06 277 THR A N 1
ATOM 2191 C CA . THR A 1 277 ? 9.761 4.824 -17.239 1.00 97.06 277 THR A CA 1
ATOM 2192 C C . THR A 1 277 ? 9.316 3.370 -17.098 1.00 97.06 277 THR A C 1
ATOM 2194 O O . THR A 1 277 ? 8.876 2.954 -16.024 1.00 97.06 277 THR A O 1
ATOM 2197 N N . LEU A 1 278 ? 9.429 2.577 -18.166 1.00 95.69 278 LEU A N 1
ATOM 2198 C CA . LEU A 1 278 ? 9.137 1.140 -18.137 1.00 95.69 278 LEU A CA 1
ATOM 2199 C C . LEU A 1 278 ? 10.428 0.326 -18.010 1.00 95.69 278 LEU A C 1
ATOM 2201 O O . LEU A 1 278 ? 11.249 0.330 -18.922 1.00 95.69 278 LEU A O 1
ATOM 2205 N N . TYR A 1 279 ? 10.579 -0.422 -16.917 1.00 95.75 279 TYR A N 1
ATOM 2206 C CA . TYR A 1 279 ? 11.665 -1.387 -16.738 1.00 95.75 279 TYR A CA 1
ATOM 2207 C C . TYR A 1 279 ? 11.218 -2.788 -17.156 1.00 95.75 279 TYR A C 1
ATOM 2209 O O . TYR A 1 279 ? 10.516 -3.474 -16.411 1.00 95.75 279 TYR A O 1
ATOM 2217 N N . ILE A 1 280 ? 11.636 -3.217 -18.344 1.00 94.25 280 ILE A N 1
ATOM 2218 C CA . ILE A 1 280 ? 11.350 -4.531 -18.924 1.00 94.25 280 ILE A CA 1
ATOM 2219 C C . ILE A 1 280 ? 12.538 -5.452 -18.638 1.00 94.25 280 ILE A C 1
ATOM 2221 O O . ILE A 1 280 ? 13.633 -5.231 -19.147 1.00 94.25 280 ILE A O 1
ATOM 2225 N N . ALA A 1 281 ? 12.339 -6.507 -17.854 1.00 92.56 281 ALA A N 1
ATOM 2226 C CA . ALA A 1 281 ? 13.337 -7.558 -17.681 1.00 92.56 281 ALA A CA 1
ATOM 2227 C C . ALA A 1 281 ? 12.992 -8.745 -18.585 1.00 92.56 281 ALA A C 1
ATOM 2229 O O . ALA A 1 281 ? 11.943 -9.366 -18.407 1.00 92.56 281 ALA A O 1
ATOM 2230 N N . LEU A 1 282 ? 13.866 -9.091 -19.534 1.00 90.94 282 LEU A N 1
ATOM 2231 C CA . LEU A 1 282 ? 13.711 -10.307 -20.341 1.00 90.94 282 LEU A CA 1
ATOM 2232 C C . LEU A 1 282 ? 13.880 -11.555 -19.452 1.00 90.94 282 LEU A C 1
ATOM 2234 O O . LEU A 1 282 ? 14.446 -11.476 -18.366 1.00 90.94 282 LEU A O 1
ATOM 2238 N N . ASN A 1 283 ? 13.368 -12.721 -19.852 1.00 84.56 283 ASN A N 1
ATOM 2239 C CA . ASN A 1 283 ? 13.678 -13.983 -19.161 1.00 84.56 283 ASN A CA 1
ATOM 2240 C C . ASN A 1 283 ? 14.596 -14.865 -20.012 1.00 84.56 283 ASN A C 1
ATOM 2242 O O . ASN A 1 283 ? 14.97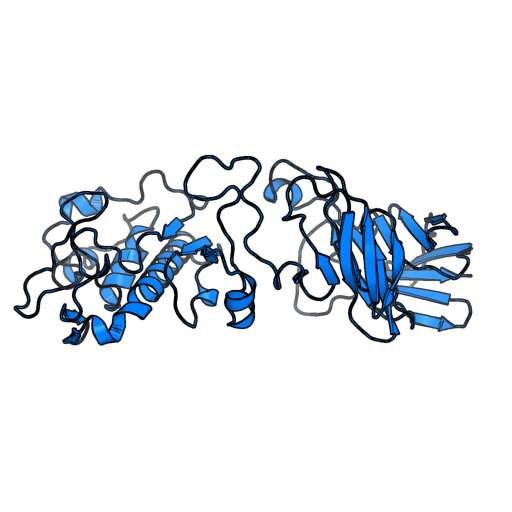5 -14.519 -21.124 1.00 84.56 283 ASN A O 1
ATOM 2246 N N . MET A 1 284 ? 14.940 -16.051 -19.511 1.00 71.88 284 MET A N 1
ATOM 2247 C CA . MET A 1 284 ? 15.786 -17.013 -20.233 1.00 71.88 284 MET A CA 1
ATOM 2248 C C . MET A 1 284 ? 15.151 -17.590 -21.517 1.00 71.88 284 MET A C 1
ATOM 2250 O O . MET A 1 284 ? 15.788 -18.410 -22.174 1.00 71.88 284 MET A O 1
ATOM 2254 N N . LYS A 1 285 ? 13.914 -17.198 -21.857 1.00 65.75 285 LYS A N 1
ATOM 2255 C CA . LYS A 1 285 ? 13.162 -17.613 -23.053 1.00 65.75 285 LYS A CA 1
ATOM 2256 C C . LYS A 1 285 ? 12.645 -16.426 -23.885 1.00 65.75 285 LYS A C 1
ATOM 2258 O O . LYS A 1 285 ? 11.877 -16.656 -24.812 1.00 65.75 285 LYS A O 1
ATOM 2263 N N . ASP A 1 286 ? 13.014 -15.197 -23.521 1.00 58.53 286 ASP A N 1
ATOM 2264 C CA . ASP A 1 286 ? 12.609 -13.938 -24.160 1.00 58.53 286 ASP A CA 1
ATOM 2265 C C . ASP A 1 286 ? 11.073 -13.728 -24.315 1.00 58.53 286 ASP A C 1
ATOM 2267 O O . ASP A 1 286 ? 10.599 -13.323 -25.367 1.00 58.53 286 ASP A O 1
ATOM 2271 N N . ILE A 1 287 ? 10.262 -14.016 -23.281 1.00 44.53 287 ILE A N 1
ATOM 2272 C CA . ILE A 1 287 ? 8.771 -13.908 -23.269 1.00 44.53 287 ILE A CA 1
ATOM 2273 C C . ILE A 1 287 ? 8.329 -13.499 -21.842 1.00 44.53 287 ILE A C 1
ATOM 2275 O O . ILE A 1 287 ? 8.705 -14.202 -20.911 1.00 44.53 287 ILE A O 1
ATOM 2279 N N . TYR A 1 288 ? 7.536 -12.473 -21.492 1.00 49.19 288 TYR A N 1
ATOM 2280 C CA . TYR A 1 288 ? 6.608 -11.513 -22.144 1.00 49.19 288 TYR A CA 1
ATOM 2281 C C . TYR A 1 288 ? 6.632 -10.201 -21.284 1.00 49.19 288 TYR A C 1
ATOM 2283 O O . TYR A 1 288 ? 7.496 -10.092 -20.418 1.00 49.19 288 TYR A O 1
ATOM 2291 N N . LEU A 1 289 ? 5.772 -9.166 -21.357 1.00 41.06 289 LEU A N 1
ATOM 2292 C CA . LEU A 1 289 ? 4.535 -8.842 -22.101 1.00 41.06 289 LEU A CA 1
ATOM 2293 C C . LEU A 1 289 ? 4.795 -8.491 -23.570 1.00 41.06 289 LEU A C 1
ATOM 2295 O O . LEU A 1 289 ? 5.498 -7.527 -23.844 1.00 41.06 289 LEU A O 1
ATOM 2299 N N . GLN A 1 290 ? 4.228 -9.286 -24.487 1.00 49.72 290 GLN A N 1
ATOM 2300 C CA . GLN A 1 290 ? 4.381 -9.195 -25.951 1.00 49.72 290 GLN A CA 1
ATOM 2301 C C . GLN A 1 290 ? 5.756 -8.734 -26.461 1.00 49.72 290 GLN A C 1
ATOM 2303 O O . GLN A 1 290 ? 5.871 -8.152 -27.537 1.00 49.72 290 GLN A O 1
ATOM 2308 N N . TYR A 1 291 ? 6.808 -9.145 -25.748 1.00 49.84 291 TYR A N 1
ATOM 2309 C CA . TYR A 1 291 ? 8.064 -9.437 -26.400 1.00 49.84 291 TYR A CA 1
ATOM 2310 C C . TYR A 1 291 ? 7.889 -10.717 -27.204 1.00 49.84 291 TYR A C 1
ATOM 2312 O O . TYR A 1 291 ? 7.726 -11.809 -26.655 1.00 49.84 291 TYR A O 1
ATOM 2320 N N . LEU A 1 292 ? 7.827 -10.541 -28.518 1.00 51.62 292 LEU A N 1
ATOM 2321 C CA . LEU A 1 292 ? 7.748 -11.604 -29.501 1.00 51.62 292 LEU A CA 1
ATOM 2322 C C . LEU A 1 292 ? 9.013 -11.533 -30.345 1.00 51.62 292 LEU A C 1
ATOM 2324 O O . LEU A 1 292 ? 9.257 -10.541 -31.028 1.00 51.62 292 LEU A O 1
ATOM 2328 N N . ARG A 1 293 ? 9.803 -12.606 -30.318 1.00 56.31 293 ARG A N 1
ATOM 2329 C CA . ARG A 1 293 ? 10.769 -12.879 -31.379 1.00 56.31 293 ARG A CA 1
ATOM 2330 C C . ARG A 1 293 ? 9.985 -13.435 -32.565 1.00 56.31 293 ARG A C 1
ATOM 2332 O O . ARG A 1 293 ? 9.751 -14.638 -32.633 1.00 56.31 293 ARG A O 1
ATOM 2339 N N . GLU A 1 294 ? 9.489 -12.553 -33.434 1.00 57.50 294 GLU A N 1
ATOM 2340 C CA . GLU A 1 294 ? 8.681 -12.958 -34.597 1.00 57.50 294 GLU A CA 1
ATOM 2341 C C . GLU A 1 294 ? 9.528 -13.737 -35.616 1.00 57.50 294 GLU A C 1
ATOM 2343 O O . GLU A 1 294 ? 9.049 -14.693 -36.218 1.00 57.50 294 GLU A O 1
ATOM 2348 N N . HIS A 1 295 ? 10.796 -13.348 -35.777 1.00 62.69 295 HIS A N 1
ATOM 2349 C CA . HIS A 1 295 ? 11.783 -13.974 -36.661 1.00 62.69 295 HIS A CA 1
ATOM 2350 C C . HIS A 1 295 ? 13.167 -13.932 -36.001 1.00 62.69 295 HIS A C 1
ATOM 2352 O O . HIS A 1 295 ? 13.354 -13.246 -34.997 1.00 62.69 295 HIS A O 1
ATOM 2358 N N . ASP A 1 296 ? 14.170 -14.606 -36.578 1.00 64.56 296 ASP A N 1
ATOM 2359 C CA . ASP A 1 296 ? 15.510 -14.672 -35.973 1.00 64.56 296 ASP A CA 1
ATOM 2360 C C . ASP A 1 296 ? 16.171 -13.298 -35.717 1.00 64.56 296 ASP A C 1
ATOM 2362 O O . ASP A 1 296 ? 17.034 -13.199 -34.841 1.00 64.56 296 ASP A O 1
ATOM 2366 N N . TYR A 1 297 ? 15.730 -12.259 -36.436 1.00 74.31 297 TYR A N 1
ATOM 2367 C CA . TYR A 1 297 ? 16.301 -10.907 -36.449 1.00 74.31 297 TYR A CA 1
ATOM 2368 C C . TYR A 1 297 ? 15.339 -9.799 -35.982 1.00 74.31 297 TYR A C 1
ATOM 2370 O O . TYR A 1 297 ? 15.664 -8.622 -36.135 1.00 74.31 297 TYR A O 1
ATOM 2378 N N . LEU A 1 298 ? 14.143 -10.147 -35.488 1.00 81.81 298 LEU A N 1
ATOM 2379 C CA . LEU A 1 298 ? 13.102 -9.183 -35.112 1.00 81.81 298 LEU A CA 1
ATOM 2380 C C . LEU A 1 298 ? 12.546 -9.486 -33.723 1.00 81.81 298 LEU A C 1
ATOM 2382 O O . LEU A 1 298 ? 12.042 -10.581 -33.466 1.00 81.81 298 LEU A O 1
ATOM 2386 N N . HIS A 1 299 ? 12.594 -8.470 -32.871 1.00 85.75 299 HIS A N 1
ATOM 2387 C CA . HIS A 1 299 ? 12.117 -8.482 -31.501 1.00 85.75 299 HIS A CA 1
ATOM 2388 C C . HIS A 1 299 ? 11.121 -7.346 -31.293 1.00 85.75 299 HIS A C 1
ATOM 2390 O O . HIS A 1 299 ? 11.402 -6.214 -31.668 1.00 85.75 299 HIS A O 1
ATOM 2396 N N . VAL A 1 300 ? 9.968 -7.642 -30.704 1.00 86.12 300 VAL A N 1
ATOM 2397 C CA . VAL A 1 300 ? 8.859 -6.684 -30.593 1.00 86.12 300 VAL A CA 1
ATOM 2398 C C . VAL A 1 300 ? 8.649 -6.256 -29.129 1.00 86.12 300 VAL A C 1
ATOM 2400 O O . VAL A 1 300 ? 9.052 -6.971 -28.223 1.00 86.12 300 VAL A O 1
ATOM 2403 N N . ILE A 1 301 ? 8.022 -5.111 -28.861 1.00 88.06 301 ILE A N 1
ATOM 2404 C CA . ILE A 1 301 ? 7.393 -4.750 -27.576 1.00 88.06 301 ILE A CA 1
ATOM 2405 C C . ILE A 1 301 ? 5.995 -4.222 -27.908 1.00 88.06 301 ILE A C 1
ATOM 2407 O O . ILE A 1 301 ? 5.868 -3.407 -28.815 1.00 88.06 301 ILE A O 1
ATOM 2411 N N . ILE A 1 302 ? 4.940 -4.650 -27.208 1.00 87.38 302 ILE A N 1
ATOM 2412 C CA . ILE A 1 302 ? 3.565 -4.210 -27.516 1.00 87.38 302 ILE A CA 1
ATOM 2413 C C . ILE A 1 302 ? 2.840 -3.753 -26.249 1.00 87.38 302 ILE A C 1
ATOM 2415 O O . ILE A 1 302 ? 2.748 -4.506 -25.278 1.00 87.38 302 ILE A O 1
ATOM 2419 N N . ASN A 1 303 ? 2.260 -2.552 -26.297 1.00 87.62 303 ASN A N 1
ATOM 2420 C CA . ASN A 1 303 ? 1.226 -2.107 -25.366 1.00 87.62 303 ASN A CA 1
ATOM 2421 C C . ASN A 1 303 ? -0.151 -2.272 -26.013 1.00 87.62 303 ASN A C 1
ATOM 2423 O O . ASN A 1 303 ? -0.345 -1.842 -27.149 1.00 87.62 303 ASN A O 1
ATOM 2427 N N . LYS A 1 304 ? -1.097 -2.877 -25.289 1.00 86.00 304 LYS A N 1
ATOM 2428 C CA . LYS A 1 304 ? -2.481 -3.084 -25.736 1.00 86.00 304 LYS A CA 1
ATOM 2429 C C . LYS A 1 304 ? -3.461 -2.934 -24.586 1.00 86.00 304 LYS A C 1
ATOM 2431 O O . LYS A 1 304 ? -3.243 -3.508 -23.517 1.00 86.00 304 LYS A O 1
ATOM 2436 N N . ASN A 1 305 ? -4.578 -2.255 -24.829 1.00 83.25 305 ASN A N 1
ATOM 2437 C CA . ASN A 1 305 ? -5.676 -2.202 -23.875 1.00 83.25 305 ASN A CA 1
ATOM 2438 C C . ASN A 1 305 ? -6.285 -3.605 -23.658 1.00 83.25 305 ASN A C 1
ATOM 2440 O O . ASN A 1 305 ? -6.831 -4.226 -24.575 1.00 83.25 305 ASN A O 1
ATOM 2444 N N . LEU A 1 306 ? -6.198 -4.095 -22.418 1.00 85.12 306 LEU A N 1
ATOM 2445 C CA . LEU A 1 306 ? -6.699 -5.409 -22.004 1.00 85.12 306 LEU A CA 1
ATOM 2446 C C . LEU A 1 306 ? -8.210 -5.418 -21.704 1.00 85.12 306 LEU A C 1
ATOM 2448 O O . LEU A 1 306 ? -8.819 -6.487 -21.744 1.00 85.12 306 LEU A O 1
ATOM 2452 N N . ASP A 1 307 ? -8.827 -4.258 -21.448 1.00 86.12 307 ASP A N 1
ATOM 2453 C CA . ASP A 1 307 ? -10.277 -4.109 -21.289 1.00 86.12 307 ASP A CA 1
ATOM 2454 C C . ASP A 1 307 ? -10.822 -3.041 -22.244 1.00 86.12 307 ASP A C 1
ATOM 2456 O O . ASP A 1 307 ? -10.753 -1.839 -21.996 1.00 86.12 307 ASP A O 1
ATOM 2460 N N . LYS A 1 308 ? -11.469 -3.498 -23.321 1.00 82.56 308 LYS A N 1
ATOM 2461 C CA . LYS A 1 308 ? -12.092 -2.638 -24.340 1.00 82.56 308 LYS A CA 1
ATOM 2462 C C . LYS A 1 308 ? -13.233 -1.751 -23.817 1.00 82.56 308 LYS A C 1
ATOM 2464 O O . LYS A 1 308 ? -13.714 -0.911 -24.570 1.00 82.56 308 LYS A O 1
ATOM 2469 N N . LYS A 1 309 ? -13.703 -1.948 -22.579 1.00 88.62 309 LYS A N 1
ATOM 2470 C CA . LYS A 1 309 ? -14.668 -1.063 -21.904 1.00 88.62 309 LYS A CA 1
ATOM 2471 C C . LYS A 1 309 ? -13.996 -0.039 -20.986 1.00 88.62 309 LYS A C 1
ATOM 2473 O O . LYS A 1 309 ? -14.656 0.910 -20.571 1.00 88.62 309 LYS A O 1
ATOM 2478 N N . GLY A 1 310 ? -12.721 -0.233 -20.657 1.00 85.19 310 GLY A N 1
ATOM 2479 C CA . GLY A 1 310 ? -11.946 0.670 -19.822 1.00 85.19 310 GLY A CA 1
ATOM 2480 C C . GLY A 1 310 ? -11.578 1.942 -20.578 1.00 85.19 310 GLY A C 1
ATOM 2481 O O . GLY A 1 310 ? -10.899 1.890 -21.602 1.00 85.19 310 GLY A O 1
ATOM 2482 N N . THR A 1 311 ? -11.997 3.087 -20.044 1.00 84.25 311 THR A N 1
ATOM 2483 C CA . THR A 1 311 ? -11.616 4.421 -20.520 1.00 84.25 311 THR A CA 1
ATOM 2484 C C . THR A 1 311 ? -10.795 5.134 -19.452 1.00 84.25 311 THR A C 1
ATOM 2486 O O . THR A 1 311 ? -11.222 5.220 -18.300 1.00 84.25 311 THR A O 1
ATOM 2489 N N . LEU A 1 312 ? -9.645 5.682 -19.838 1.00 85.88 312 LEU A N 1
ATOM 2490 C CA . LEU A 1 312 ? -8.817 6.543 -18.999 1.00 85.88 312 LEU A CA 1
ATOM 2491 C C . LEU A 1 312 ? -8.420 7.773 -19.815 1.00 85.88 312 LEU A C 1
ATOM 2493 O O . LEU A 1 312 ? -7.704 7.647 -20.804 1.00 85.88 312 LEU A O 1
ATOM 2497 N N . GLU A 1 313 ? -8.865 8.951 -19.391 1.00 88.38 313 GLU A N 1
ATOM 2498 C CA . GLU A 1 313 ? -8.349 10.219 -19.905 1.00 88.38 313 GLU A CA 1
ATOM 2499 C C . GLU A 1 313 ? -7.060 10.556 -19.147 1.00 88.38 313 GLU A C 1
ATOM 2501 O O . GLU A 1 313 ? -7.078 10.750 -17.930 1.00 88.38 313 GLU A O 1
ATOM 2506 N N . SER A 1 314 ? -5.927 10.543 -19.850 1.00 90.44 314 SER A N 1
ATOM 2507 C CA . SER A 1 314 ? -4.623 10.939 -19.316 1.00 90.44 314 SER A CA 1
ATOM 2508 C C . SER A 1 314 ? -3.627 11.170 -20.453 1.00 90.44 314 SER A C 1
ATOM 2510 O O . SER A 1 314 ? -3.506 10.338 -21.358 1.00 90.44 314 SER A O 1
ATOM 2512 N N . ASP A 1 315 ? -2.878 12.268 -20.350 1.00 92.06 315 ASP A N 1
ATOM 2513 C CA . ASP A 1 315 ? -1.765 12.622 -21.240 1.00 92.06 315 ASP A CA 1
ATOM 2514 C C . ASP A 1 315 ? -0.410 12.094 -20.726 1.00 92.06 315 ASP A C 1
ATOM 2516 O O . ASP A 1 315 ? 0.648 12.492 -21.214 1.00 92.06 315 ASP A O 1
ATOM 2520 N N . VAL A 1 316 ? -0.412 11.194 -19.732 1.00 95.38 316 VAL A N 1
ATOM 2521 C CA . VAL A 1 316 ? 0.814 10.588 -19.197 1.00 95.38 316 VAL A CA 1
ATOM 2522 C C . VAL A 1 316 ? 1.527 9.793 -20.293 1.00 95.38 316 VAL A C 1
ATOM 2524 O O . VAL A 1 316 ? 1.028 8.789 -20.810 1.00 95.38 316 VAL A O 1
ATOM 2527 N N . MET A 1 317 ? 2.734 10.249 -20.621 1.00 95.06 317 MET A N 1
ATOM 2528 C CA . MET A 1 317 ? 3.616 9.618 -21.598 1.00 95.06 317 MET A CA 1
ATOM 2529 C C . MET A 1 317 ? 4.538 8.584 -20.950 1.00 95.06 317 MET A C 1
ATOM 2531 O O . MET A 1 317 ? 4.867 8.661 -19.765 1.00 95.06 317 MET A O 1
ATOM 2535 N N . ILE A 1 318 ? 5.014 7.650 -21.763 1.00 95.50 318 ILE A N 1
ATOM 2536 C CA . ILE A 1 318 ? 6.190 6.840 -21.466 1.00 95.50 318 ILE A CA 1
ATOM 2537 C C . ILE A 1 318 ? 7.404 7.652 -21.924 1.00 95.50 318 ILE A C 1
ATOM 2539 O O . ILE A 1 318 ? 7.577 7.873 -23.121 1.00 95.50 318 ILE A O 1
ATOM 2543 N N . GLU A 1 319 ? 8.230 8.131 -20.991 1.00 95.69 319 GLU A N 1
ATOM 2544 C CA . GLU A 1 319 ? 9.413 8.941 -21.334 1.00 95.69 319 GLU A CA 1
ATOM 2545 C C . GLU A 1 319 ? 10.655 8.099 -21.648 1.00 95.69 319 GLU A C 1
ATOM 2547 O O . GLU A 1 319 ? 11.547 8.556 -22.362 1.00 95.69 319 GLU A O 1
ATOM 2552 N N . LYS A 1 320 ? 10.715 6.864 -21.139 1.00 96.00 320 LYS A N 1
ATOM 2553 C CA . LYS A 1 320 ? 11.866 5.969 -21.295 1.00 96.00 320 LYS A CA 1
ATOM 2554 C C . LYS A 1 320 ? 11.438 4.506 -21.188 1.00 96.00 320 LYS A C 1
ATOM 2556 O O . LYS A 1 320 ? 10.574 4.158 -20.380 1.00 96.00 320 LYS A O 1
ATOM 2561 N N . ILE A 1 321 ? 12.070 3.633 -21.965 1.00 96.06 321 ILE A N 1
ATOM 2562 C CA . ILE A 1 321 ? 11.939 2.177 -21.834 1.00 96.06 321 ILE A CA 1
ATOM 2563 C C . ILE A 1 321 ? 13.336 1.600 -21.625 1.00 96.06 321 ILE A C 1
ATOM 2565 O O . ILE A 1 321 ? 14.234 1.828 -22.429 1.00 96.06 321 ILE A O 1
ATOM 2569 N N . VAL A 1 322 ? 13.512 0.855 -20.537 1.00 95.94 322 VAL A N 1
ATOM 2570 C CA . VAL A 1 322 ? 14.773 0.227 -20.137 1.00 95.94 322 VAL A CA 1
ATOM 2571 C C . VAL A 1 322 ? 14.605 -1.285 -20.244 1.00 95.94 322 VAL A C 1
ATOM 2573 O O . VAL A 1 322 ? 13.845 -1.877 -19.477 1.00 95.94 322 VAL A O 1
ATOM 2576 N N . VAL A 1 323 ? 15.299 -1.916 -21.190 1.00 95.00 323 VAL A N 1
ATOM 2577 C CA . VAL A 1 323 ? 15.229 -3.361 -21.450 1.00 95.00 323 VAL A CA 1
ATOM 2578 C C . VAL A 1 323 ? 16.487 -4.041 -20.908 1.00 95.00 323 VAL A C 1
ATOM 2580 O O . VAL A 1 323 ? 17.589 -3.840 -21.418 1.00 95.00 323 VAL A O 1
ATOM 2583 N N . ARG A 1 324 ? 16.323 -4.851 -19.858 1.00 94.94 324 ARG A N 1
ATOM 2584 C CA . ARG A 1 324 ? 17.399 -5.586 -19.177 1.00 94.94 324 ARG A CA 1
ATOM 2585 C C . ARG A 1 324 ? 17.532 -7.000 -19.751 1.00 94.94 324 ARG A C 1
ATOM 2587 O O . ARG A 1 324 ? 16.541 -7.724 -19.862 1.00 94.94 324 ARG A O 1
ATOM 2594 N N . GLY A 1 325 ? 18.761 -7.422 -20.046 1.00 91.81 325 GLY A N 1
ATOM 2595 C CA . GLY A 1 325 ? 19.076 -8.757 -20.564 1.00 91.81 325 GLY A CA 1
ATOM 2596 C C . GLY A 1 325 ? 19.082 -8.883 -22.085 1.00 91.81 325 GLY A C 1
ATOM 2597 O O . GLY A 1 325 ? 18.927 -9.994 -22.591 1.00 91.81 325 GLY A O 1
ATOM 2598 N N . VAL A 1 326 ? 19.255 -7.776 -22.810 1.00 91.25 326 VAL A N 1
ATOM 2599 C CA . VAL A 1 326 ? 19.407 -7.756 -24.270 1.00 91.25 326 VAL A CA 1
ATOM 2600 C C . VAL A 1 326 ? 20.718 -8.453 -24.6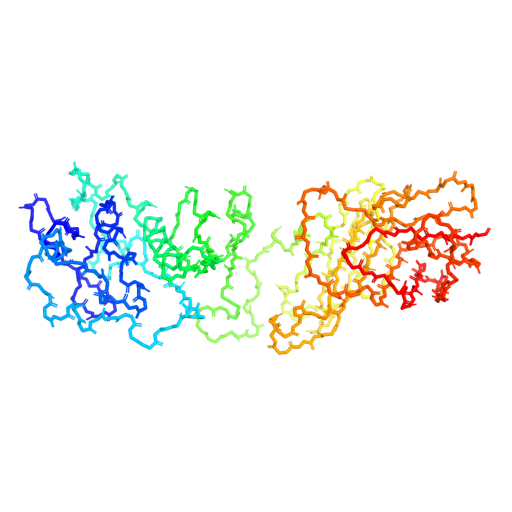47 1.00 91.25 326 VAL A C 1
ATOM 2602 O O . VAL A 1 326 ? 21.801 -7.910 -24.463 1.00 91.25 326 VAL A O 1
ATOM 2605 N N . LYS A 1 327 ? 20.626 -9.699 -25.131 1.00 87.75 327 LYS A N 1
ATOM 2606 C CA . LYS A 1 327 ? 21.788 -10.530 -25.526 1.00 87.75 327 LYS A CA 1
ATOM 2607 C C . LYS A 1 327 ? 22.165 -10.398 -27.003 1.00 87.75 327 LYS A C 1
ATOM 2609 O O . LYS A 1 327 ? 23.257 -10.802 -27.398 1.00 87.75 327 LYS A O 1
ATOM 2614 N N . PHE A 1 328 ? 21.245 -9.896 -27.819 1.00 86.81 328 PHE A N 1
ATOM 2615 C CA . PHE A 1 328 ? 21.458 -9.605 -29.234 1.00 86.81 328 PHE A CA 1
ATOM 2616 C C . PHE A 1 328 ? 22.125 -8.230 -29.407 1.00 86.81 328 PHE A C 1
ATOM 2618 O O . PHE A 1 328 ? 22.382 -7.523 -28.433 1.00 86.81 328 PHE A O 1
ATOM 2625 N N . PHE A 1 329 ? 22.434 -7.856 -30.648 1.00 90.25 329 PHE A N 1
ATOM 2626 C CA . PHE A 1 329 ? 22.978 -6.539 -30.971 1.00 90.25 329 PHE A CA 1
ATOM 2627 C C . PHE A 1 329 ? 21.907 -5.714 -31.707 1.00 90.25 329 PHE A C 1
ATOM 2629 O O . PHE A 1 329 ? 21.711 -5.945 -32.900 1.00 90.25 329 PHE A O 1
ATOM 2636 N N . PRO A 1 330 ? 21.163 -4.818 -31.030 1.00 91.94 330 PRO A N 1
ATOM 2637 C CA . PRO A 1 330 ? 20.175 -3.969 -31.692 1.00 91.94 330 PRO A CA 1
ATOM 2638 C C . PRO A 1 330 ? 20.854 -3.022 -32.693 1.00 91.94 330 PRO A C 1
ATOM 2640 O O . PRO A 1 330 ? 21.870 -2.403 -32.379 1.00 91.94 330 PRO A O 1
ATOM 2643 N N . ARG A 1 331 ? 20.291 -2.902 -33.902 1.00 93.44 331 ARG A N 1
ATOM 2644 C CA . ARG A 1 331 ? 20.774 -1.993 -34.962 1.00 93.44 331 ARG A CA 1
ATOM 2645 C C . ARG A 1 331 ? 19.841 -0.827 -35.228 1.00 93.44 331 ARG A C 1
ATOM 2647 O O . ARG A 1 331 ? 20.308 0.282 -35.452 1.00 93.44 331 ARG A O 1
ATOM 2654 N N . THR A 1 332 ? 18.542 -1.094 -35.247 1.00 94.81 332 THR A N 1
ATOM 2655 C CA . THR A 1 332 ? 17.488 -0.105 -35.480 1.00 94.81 332 THR A CA 1
ATOM 2656 C C . THR A 1 332 ? 16.284 -0.456 -34.622 1.00 94.81 332 THR A C 1
ATOM 2658 O O . THR A 1 332 ? 15.988 -1.637 -34.414 1.00 94.81 332 THR A O 1
ATOM 2661 N N . ALA A 1 333 ? 15.595 0.571 -34.134 1.00 94.81 333 ALA A N 1
ATOM 2662 C CA . ALA A 1 333 ? 14.320 0.438 -33.454 1.00 94.81 333 ALA A CA 1
ATOM 2663 C C . ALA A 1 333 ? 13.294 1.380 -34.100 1.00 94.81 333 ALA A C 1
ATOM 2665 O O . ALA A 1 333 ? 13.649 2.466 -34.558 1.00 94.81 333 ALA A O 1
ATOM 2666 N N . HIS A 1 334 ? 12.036 0.957 -34.142 1.00 94.81 334 HIS A N 1
ATOM 2667 C CA . HIS A 1 334 ? 10.931 1.692 -34.755 1.00 94.81 334 HIS A CA 1
ATOM 2668 C C . HIS A 1 334 ? 9.678 1.583 -33.887 1.00 94.81 334 HIS A C 1
ATOM 2670 O O . HIS A 1 334 ? 9.427 0.506 -33.351 1.00 94.81 334 HIS A O 1
ATOM 2676 N N . ILE A 1 335 ? 8.874 2.642 -33.774 1.00 94.31 335 ILE A N 1
ATOM 2677 C CA . ILE A 1 335 ? 7.563 2.608 -33.114 1.00 94.31 335 ILE A CA 1
ATOM 2678 C C . ILE A 1 335 ? 6.420 2.777 -34.111 1.00 94.31 335 ILE A C 1
ATOM 2680 O O . ILE A 1 335 ? 6.432 3.653 -34.965 1.00 94.31 335 ILE A O 1
ATOM 2684 N N . TYR A 1 336 ? 5.399 1.950 -33.939 1.00 93.19 336 TYR A N 1
ATOM 2685 C CA . TYR A 1 336 ? 4.102 2.009 -34.587 1.00 93.19 336 TYR A CA 1
ATOM 2686 C C . TYR A 1 336 ? 3.095 2.523 -33.552 1.00 93.19 336 TYR A C 1
ATOM 2688 O O . TYR A 1 336 ? 2.727 1.799 -32.620 1.00 93.19 336 TYR A O 1
ATOM 2696 N N . LEU A 1 337 ? 2.694 3.789 -33.691 1.00 88.69 337 LEU A N 1
ATOM 2697 C CA . LEU A 1 337 ? 1.587 4.399 -32.935 1.00 88.69 337 LEU A CA 1
ATOM 2698 C C . LEU A 1 337 ? 0.228 4.165 -33.627 1.00 88.69 337 LEU A C 1
ATOM 2700 O O . LEU A 1 337 ? -0.820 4.267 -32.992 1.00 88.69 337 LEU A O 1
ATOM 2704 N N . ASP A 1 338 ? 0.266 3.826 -34.917 1.00 81.00 338 ASP A N 1
ATOM 2705 C CA . ASP A 1 338 ? -0.824 3.277 -35.719 1.00 81.00 338 ASP A CA 1
ATOM 2706 C C . ASP A 1 338 ? -0.289 2.171 -36.653 1.00 81.00 338 ASP A C 1
ATOM 2708 O O . ASP A 1 338 ? 0.916 1.911 -36.708 1.00 81.00 338 ASP A O 1
ATOM 2712 N N . ASP A 1 339 ? -1.186 1.495 -37.373 1.00 73.12 339 ASP A N 1
ATOM 2713 C CA . ASP A 1 339 ? -0.857 0.326 -38.199 1.00 73.12 339 ASP A CA 1
ATOM 2714 C C . ASP A 1 339 ? -0.200 0.662 -39.565 1.00 73.12 339 ASP A C 1
ATOM 2716 O O . ASP A 1 339 ? -0.032 -0.244 -40.386 1.00 73.12 339 ASP A O 1
ATOM 2720 N N . PHE A 1 340 ? 0.149 1.926 -39.862 1.00 74.75 340 PHE A N 1
ATOM 2721 C CA . PHE A 1 340 ? 0.490 2.351 -41.233 1.00 74.75 340 PHE A CA 1
ATOM 2722 C C . PHE A 1 340 ? 1.897 2.918 -41.443 1.00 74.75 340 PHE A C 1
ATOM 2724 O O . PHE A 1 340 ? 2.488 2.625 -42.484 1.00 74.75 340 PHE A O 1
ATOM 2731 N N . THR A 1 341 ? 2.446 3.723 -40.526 1.00 85.00 341 THR A N 1
ATOM 2732 C CA . THR A 1 341 ? 3.794 4.313 -40.701 1.00 85.00 341 THR A CA 1
ATOM 2733 C C . THR A 1 341 ? 4.602 4.277 -39.401 1.00 85.00 341 THR A C 1
ATOM 2735 O O . THR A 1 341 ? 4.196 4.918 -38.436 1.00 85.00 341 THR A O 1
ATOM 2738 N N . PRO A 1 342 ? 5.746 3.568 -39.352 1.00 92.06 342 PRO A N 1
ATOM 2739 C CA . PRO A 1 342 ? 6.615 3.593 -38.185 1.00 92.06 342 PRO A CA 1
ATOM 2740 C C . PRO A 1 342 ? 7.498 4.844 -38.117 1.00 92.06 342 PRO A C 1
ATOM 2742 O O . PRO A 1 342 ? 8.112 5.226 -39.116 1.00 92.06 342 PRO A O 1
ATOM 2745 N N . ASP A 1 343 ? 7.661 5.389 -36.914 1.00 93.38 343 ASP A N 1
ATOM 2746 C CA . ASP A 1 343 ? 8.682 6.389 -36.590 1.00 93.38 343 ASP A CA 1
ATOM 2747 C C . ASP A 1 343 ? 9.976 5.708 -36.094 1.00 93.38 343 ASP A C 1
ATOM 2749 O O . ASP A 1 343 ? 9.906 4.714 -35.363 1.00 93.38 343 ASP A O 1
ATOM 2753 N N . PRO A 1 344 ? 11.177 6.203 -36.448 1.00 94.69 344 PRO A N 1
ATOM 2754 C CA . PRO A 1 344 ? 12.434 5.691 -35.906 1.00 94.69 344 PRO A CA 1
ATOM 2755 C C . PRO A 1 344 ? 12.600 6.056 -34.423 1.00 94.69 344 PRO A C 1
ATOM 2757 O O . PRO A 1 344 ? 12.199 7.133 -33.984 1.00 94.69 344 PRO A O 1
ATOM 2760 N N . LEU A 1 345 ? 13.241 5.169 -33.660 1.00 95.62 345 LEU A N 1
ATOM 2761 C CA . LEU A 1 345 ? 13.563 5.371 -32.249 1.00 95.62 345 LEU A CA 1
ATOM 2762 C C . LEU A 1 345 ? 15.075 5.410 -32.017 1.00 95.62 345 LEU A C 1
ATOM 2764 O O . LEU A 1 345 ? 15.791 4.475 -32.386 1.00 95.62 345 LEU A O 1
ATOM 2768 N N . ASP A 1 346 ? 15.527 6.436 -31.299 1.00 95.31 346 ASP A N 1
ATOM 2769 C CA . ASP A 1 346 ? 16.876 6.487 -30.740 1.00 95.31 346 ASP A CA 1
ATOM 2770 C C . ASP A 1 346 ? 16.982 5.591 -29.496 1.00 95.31 346 ASP A C 1
ATOM 2772 O O . ASP A 1 346 ? 16.104 5.575 -28.622 1.00 95.31 346 ASP A O 1
ATOM 2776 N N . PHE A 1 347 ? 18.093 4.861 -29.393 1.00 96.50 347 PHE A N 1
ATOM 2777 C CA . PHE A 1 347 ? 18.406 4.034 -28.234 1.00 96.50 347 PHE A CA 1
ATOM 2778 C C . PHE A 1 347 ? 19.907 4.000 -27.938 1.00 96.50 347 PHE A C 1
ATOM 2780 O O . PHE A 1 347 ? 20.737 4.044 -28.845 1.00 96.50 347 PHE A O 1
ATOM 2787 N N . ASP A 1 348 ? 20.240 3.832 -26.662 1.00 97.00 348 ASP A N 1
ATOM 2788 C CA . ASP A 1 348 ? 21.574 3.437 -26.213 1.00 97.00 348 ASP A CA 1
ATOM 2789 C C . ASP A 1 348 ? 21.591 1.932 -25.904 1.00 97.00 348 ASP A C 1
ATOM 2791 O O . ASP A 1 348 ? 20.587 1.370 -25.458 1.00 97.00 348 ASP A O 1
ATOM 2795 N N . TYR A 1 349 ? 22.728 1.265 -26.120 1.00 96.12 349 TYR A N 1
ATOM 2796 C CA . TYR A 1 349 ? 22.915 -0.143 -25.760 1.00 96.12 349 TYR A CA 1
ATOM 2797 C C . TYR A 1 349 ? 24.295 -0.387 -25.141 1.00 96.12 349 TYR A C 1
ATOM 2799 O O . TYR A 1 349 ? 25.325 -0.197 -25.791 1.00 96.12 349 TYR A O 1
ATOM 2807 N N . ASP A 1 350 ? 24.305 -0.856 -23.893 1.00 94.25 350 ASP A N 1
ATOM 2808 C CA . ASP A 1 350 ? 25.495 -1.335 -23.196 1.00 94.25 350 ASP A CA 1
ATOM 2809 C C . ASP A 1 350 ? 25.574 -2.868 -23.265 1.00 94.25 350 ASP A C 1
ATOM 2811 O O . ASP A 1 350 ? 24.757 -3.604 -22.699 1.00 94.25 350 ASP A O 1
ATOM 2815 N N . ARG A 1 351 ? 26.615 -3.347 -23.949 1.00 89.38 351 ARG A N 1
ATOM 2816 C CA . ARG A 1 351 ? 26.920 -4.767 -24.136 1.00 89.38 351 ARG A CA 1
ATOM 2817 C C . ARG A 1 351 ? 27.374 -5.462 -22.848 1.00 89.38 351 ARG A C 1
ATOM 2819 O O . ARG A 1 351 ? 27.122 -6.659 -22.701 1.00 89.38 351 ARG A O 1
ATOM 2826 N N . ASP A 1 352 ? 28.040 -4.752 -21.940 1.00 86.81 352 ASP A N 1
ATOM 2827 C CA . ASP A 1 352 ? 28.633 -5.339 -20.733 1.00 86.81 352 ASP A CA 1
ATOM 2828 C C . ASP A 1 352 ? 27.575 -5.578 -19.647 1.00 86.81 352 ASP A C 1
ATOM 2830 O O . ASP A 1 352 ? 27.643 -6.568 -18.912 1.00 86.81 352 ASP A O 1
ATOM 2834 N N . THR A 1 353 ? 26.558 -4.712 -19.571 1.00 86.38 353 THR A N 1
ATOM 2835 C CA . THR A 1 353 ? 25.388 -4.896 -18.691 1.00 86.38 353 THR A CA 1
ATOM 2836 C C . THR A 1 353 ? 24.180 -5.541 -19.380 1.00 86.38 353 THR A C 1
ATOM 2838 O O . THR A 1 353 ? 23.248 -5.947 -18.684 1.00 86.38 353 THR A O 1
ATOM 2841 N N . GLN A 1 354 ? 24.208 -5.713 -20.710 1.00 91.25 354 GLN A N 1
ATOM 2842 C CA . GLN A 1 354 ? 23.082 -6.203 -21.526 1.00 91.25 354 GLN A CA 1
ATOM 2843 C C . GLN A 1 354 ? 21.837 -5.313 -21.381 1.00 91.25 354 GLN A C 1
ATOM 2845 O O . GLN A 1 354 ? 20.713 -5.803 -21.234 1.00 91.25 354 GLN A O 1
ATOM 2850 N N . LEU A 1 355 ? 22.051 -3.997 -21.377 1.00 94.69 355 LEU A N 1
ATOM 2851 C CA . LEU A 1 355 ? 21.039 -2.983 -21.097 1.00 94.69 355 LEU A CA 1
ATOM 2852 C C . LEU A 1 355 ? 20.788 -2.124 -22.335 1.00 94.69 355 LEU A C 1
ATOM 2854 O O . LEU A 1 355 ? 21.720 -1.527 -22.867 1.00 94.69 355 LEU A O 1
ATOM 2858 N N . MET A 1 356 ? 19.535 -2.040 -22.775 1.00 95.31 356 MET A N 1
ATOM 2859 C CA . MET A 1 356 ? 19.106 -1.137 -23.846 1.00 95.31 356 MET A CA 1
ATOM 2860 C C . MET A 1 356 ? 18.171 -0.069 -23.275 1.00 95.31 356 MET A C 1
ATOM 2862 O O . MET A 1 356 ? 17.216 -0.403 -22.574 1.00 95.31 356 MET A O 1
ATOM 2866 N N . GLU A 1 357 ? 18.419 1.200 -23.588 1.00 97.12 357 GLU A N 1
ATOM 2867 C CA . GLU A 1 357 ? 17.565 2.326 -23.197 1.00 97.12 357 GLU A CA 1
ATOM 2868 C C . GLU A 1 357 ? 16.997 3.021 -24.433 1.00 97.12 357 GLU A C 1
ATOM 2870 O O . GLU A 1 357 ? 17.734 3.656 -25.180 1.00 97.12 357 GLU A O 1
ATOM 2875 N N . ILE A 1 358 ? 15.681 2.944 -24.624 1.00 96.69 358 ILE A N 1
ATOM 2876 C CA . ILE A 1 358 ? 14.943 3.725 -25.624 1.00 96.69 358 ILE A CA 1
ATOM 2877 C C . ILE A 1 358 ? 14.466 5.010 -24.947 1.00 96.69 358 ILE A C 1
ATOM 2879 O O . ILE A 1 358 ? 13.789 4.958 -23.913 1.00 96.69 358 ILE A O 1
ATOM 2883 N N . LYS A 1 359 ? 14.800 6.163 -25.528 1.00 92.25 359 LYS A N 1
ATOM 2884 C CA . LYS A 1 359 ? 14.498 7.487 -24.964 1.00 92.25 359 LYS A CA 1
ATOM 2885 C C . LYS A 1 359 ? 13.383 8.165 -25.753 1.00 92.25 359 LYS A C 1
ATOM 2887 O O . LYS A 1 359 ? 13.379 8.126 -26.976 1.00 92.25 359 LYS A O 1
ATOM 2892 N N . SER A 1 360 ? 12.454 8.803 -25.044 1.00 91.62 360 SER A N 1
ATOM 2893 C CA . SER A 1 360 ? 11.362 9.600 -25.615 1.00 91.62 360 SER A CA 1
ATOM 2894 C C . SER A 1 360 ? 10.562 8.897 -26.732 1.00 91.62 360 SER A C 1
ATOM 2896 O O . SER A 1 360 ? 10.396 9.482 -27.800 1.00 91.62 360 SER A O 1
ATOM 2898 N N . PRO A 1 361 ? 10.002 7.687 -26.515 1.00 91.69 361 PRO A N 1
ATOM 2899 C CA . PRO A 1 361 ? 9.293 6.928 -27.555 1.00 91.69 361 PRO A CA 1
ATOM 2900 C C . PRO A 1 361 ? 7.977 7.563 -28.052 1.00 91.69 361 PRO A C 1
ATOM 2902 O O . PRO A 1 361 ? 7.249 6.921 -28.796 1.00 91.69 361 PRO A O 1
ATOM 2905 N N . ASN A 1 362 ? 7.627 8.781 -27.617 1.00 88.62 362 ASN A N 1
ATOM 2906 C CA . ASN A 1 362 ? 6.392 9.501 -27.969 1.00 88.62 362 ASN A CA 1
ATOM 2907 C C . ASN A 1 362 ? 5.089 8.696 -27.728 1.00 88.62 362 ASN A C 1
ATOM 2909 O O . ASN A 1 362 ? 4.053 8.933 -28.348 1.00 88.62 362 ASN A O 1
ATOM 2913 N N . ALA A 1 363 ? 5.148 7.722 -26.816 1.00 91.81 363 ALA A N 1
ATOM 2914 C CA . ALA A 1 363 ? 4.061 6.804 -26.508 1.00 91.81 363 ALA A CA 1
ATOM 2915 C C . ALA A 1 363 ? 3.264 7.275 -25.283 1.00 91.81 363 ALA A C 1
ATOM 2917 O O . ALA A 1 363 ? 3.832 7.764 -24.307 1.00 91.81 363 ALA A O 1
ATOM 2918 N N . TYR A 1 364 ? 1.948 7.068 -25.304 1.00 91.56 364 TYR A N 1
ATOM 2919 C CA . TYR A 1 364 ? 1.031 7.416 -24.212 1.00 91.56 364 TYR A CA 1
ATOM 2920 C C . TYR A 1 364 ? 0.517 6.151 -23.527 1.00 91.56 364 TYR A C 1
ATOM 2922 O O . TYR A 1 364 ? 0.217 5.168 -24.201 1.00 91.56 364 TYR A O 1
ATOM 2930 N N . ILE A 1 365 ? 0.338 6.177 -22.201 1.00 89.88 365 ILE A N 1
ATOM 2931 C CA . ILE A 1 365 ? -0.151 4.997 -21.454 1.00 89.88 365 ILE A CA 1
ATOM 2932 C C . ILE A 1 365 ? -1.577 4.578 -21.850 1.00 89.88 365 ILE A C 1
ATOM 2934 O O . ILE A 1 365 ? -1.987 3.448 -21.605 1.00 89.88 365 ILE A O 1
ATOM 2938 N N . THR A 1 366 ? -2.329 5.503 -22.447 1.00 89.31 366 THR A N 1
ATOM 2939 C CA . THR A 1 366 ? -3.726 5.363 -22.874 1.00 89.31 366 THR A CA 1
ATOM 2940 C C . THR A 1 366 ? -3.881 4.853 -24.310 1.00 89.31 366 THR A C 1
ATOM 2942 O O . THR A 1 366 ? -5.010 4.662 -24.759 1.00 89.31 366 THR A O 1
ATOM 2945 N N . ARG A 1 367 ? -2.777 4.640 -25.044 1.00 88.19 367 ARG A N 1
ATOM 2946 C CA . ARG A 1 367 ? -2.784 4.241 -26.459 1.00 88.19 367 ARG A CA 1
ATOM 2947 C C . ARG A 1 367 ? -2.031 2.933 -26.676 1.00 88.19 367 ARG A C 1
ATOM 2949 O O . ARG A 1 367 ? -0.973 2.705 -26.086 1.00 88.19 367 ARG A O 1
ATOM 2956 N N . ASP A 1 368 ? -2.572 2.099 -27.555 1.00 90.25 368 ASP A N 1
ATOM 2957 C CA . ASP A 1 368 ? -1.873 0.922 -28.063 1.00 90.25 368 ASP A CA 1
ATOM 2958 C C . ASP A 1 368 ? -0.648 1.373 -28.880 1.00 90.25 368 ASP A C 1
ATOM 2960 O O . ASP A 1 368 ? -0.690 2.402 -29.554 1.00 90.25 368 ASP A O 1
ATOM 2964 N N . PHE A 1 369 ? 0.448 0.618 -28.807 1.00 91.75 369 PHE A N 1
ATOM 2965 C CA . PHE A 1 369 ? 1.626 0.821 -29.657 1.00 91.75 369 PHE A CA 1
ATOM 2966 C C . PHE A 1 369 ? 2.429 -0.475 -29.797 1.00 91.75 369 PHE A C 1
ATOM 2968 O O . PHE A 1 369 ? 2.362 -1.364 -28.942 1.00 91.75 369 PHE A O 1
ATOM 2975 N N . ARG A 1 370 ? 3.230 -0.564 -30.860 1.00 92.00 370 ARG A N 1
ATOM 2976 C CA . ARG A 1 370 ? 4.191 -1.648 -31.119 1.00 92.00 370 ARG A CA 1
ATOM 2977 C C . ARG A 1 370 ? 5.574 -1.042 -31.358 1.00 92.00 370 ARG A C 1
ATOM 2979 O O . ARG A 1 370 ? 5.679 -0.070 -32.088 1.00 92.00 370 ARG A O 1
ATOM 2986 N N . ILE A 1 371 ? 6.627 -1.599 -30.770 1.00 92.50 371 ILE A N 1
ATOM 2987 C CA . ILE A 1 371 ? 8.022 -1.238 -31.049 1.00 92.50 371 ILE A CA 1
ATOM 2988 C C . ILE A 1 371 ? 8.724 -2.448 -31.651 1.00 92.50 371 ILE A C 1
ATOM 2990 O O . ILE A 1 371 ? 8.718 -3.506 -31.030 1.00 92.50 371 ILE A O 1
ATOM 2994 N N . ASP A 1 372 ? 9.365 -2.274 -32.802 1.00 92.44 372 ASP A N 1
ATOM 2995 C CA . ASP A 1 372 ? 10.164 -3.298 -33.478 1.00 92.44 372 ASP A CA 1
ATOM 2996 C C . ASP A 1 372 ? 11.651 -2.987 -33.330 1.00 92.44 372 ASP A C 1
ATOM 2998 O O . ASP A 1 372 ? 12.084 -1.865 -33.577 1.00 92.44 372 ASP A O 1
ATOM 3002 N N . ILE A 1 373 ? 12.437 -3.989 -32.938 1.00 91.81 373 ILE A N 1
ATOM 3003 C CA . ILE A 1 373 ? 13.879 -3.913 -32.700 1.00 91.81 373 ILE A CA 1
ATOM 3004 C C . ILE A 1 373 ? 14.568 -4.962 -33.583 1.00 91.81 373 ILE A C 1
ATOM 3006 O O . ILE A 1 373 ? 14.359 -6.169 -33.417 1.00 91.81 373 ILE A O 1
ATOM 3010 N N . HIS A 1 374 ? 15.405 -4.504 -34.514 1.00 89.81 374 HIS A N 1
ATOM 3011 C CA . HIS A 1 374 ? 16.090 -5.344 -35.505 1.00 89.81 374 HIS A CA 1
ATOM 3012 C C . HIS A 1 374 ? 17.573 -5.558 -35.161 1.00 89.81 374 HIS A C 1
ATOM 3014 O O . HIS A 1 374 ? 18.193 -4.699 -34.527 1.00 89.81 374 HIS A O 1
ATOM 3020 N N . THR A 1 375 ? 18.159 -6.685 -35.595 1.00 84.38 375 THR A N 1
ATOM 3021 C CA . THR A 1 375 ? 19.487 -7.174 -35.139 1.00 84.38 375 THR A CA 1
ATOM 3022 C C . THR A 1 375 ? 20.407 -7.688 -36.242 1.00 84.38 375 THR A C 1
ATOM 3024 O O . THR A 1 375 ? 19.882 -8.338 -37.167 1.00 84.38 375 THR A O 1
#

Sequence (375 aa):
MKGLLVKKRDGTIYEGNCWPGDSVYIDFINPKARKFWADQFALDKSSFGPNYERDMGKTILTFIQILQYAGSTKDVYTWNDMNEPSVFSGPEVTMQKDLVHHGGLEHREVHNLYGFYQHEATFAGQLSRADNELRPFVLSRAFFAGSQRTAAA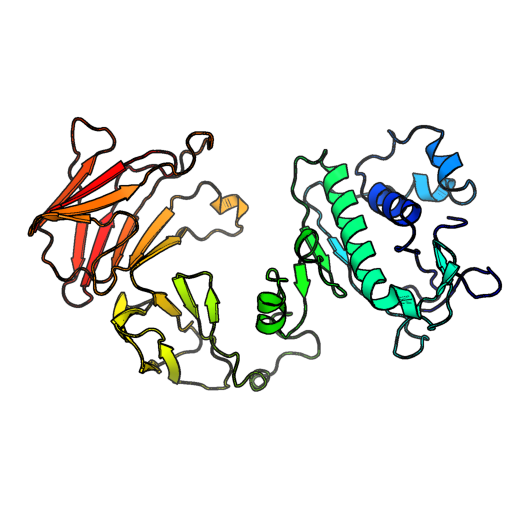SIPMLLSLSTAGIPLVGADVGGFFGDPDEELLNSYDEDRQWMVGNALLVKPIVEKDATQVSMYLAGRGEVWYDWETSKPRPSPGAVQNPVTLKSIPMYQRGGTVIPVRERVRRSSQLMREDPITLYIALNMKDIYLQYLREHDYLHVIINKNLDKKGTLESDVMIEKIVVRGVKFFPRTAHIYLDDFTPDPLDFDYDRDTQLMEIKSPNAYITRDFRIDIHT

Radius of gyration: 27.66 Å; chains: 1; bounding box: 66×44×76 Å